Protein AF-A0A935FLC5-F1 (afdb_monomer_lite)

Radius of gyration: 26.61 Å; chains: 1; bounding box: 90×60×92 Å

pLDDT: mean 71.78, std 13.8, range [31.0, 89.62]

Secondary structure (DSSP, 8-state):
-HHHHHHHHHHHHHHHHHHHHHHTT--S-HHHHHHHHHHHHHHHHHHHHHHT-HHHHHHHHHHHHHHHHHT--SS--HHHHHHHHHHHHHHHHHHHHHHT-HHHHHHHHHHHHHHHHHHIIIIITT-TTSHHHHHHHHHHHHHHHHHHHHHHHHH---TTPPPPPTHHHHHHHHHHHHHHHHHHHHHTSHHHHTTHHHHHHHHHHHHHHHHHHHHHH--THHHHHHHHHHHHHHHHHHHHS--GGGHHHHHHHHHHHHHHHHHHHHHHHHTT----HHHHHHHHHHHHHHT-HHHHHTS-------S---------------

Foldseek 3Di:
DVVVVVVLVVLVVQLVVLLCCCQVPVVDDLVRSLVSLLVSLVVLLVVCLVVVDPSSLVSSLCSQLVSCVSSPPVDPPPCVVLVSLQVSLLSQLLSCLSSLPLVSNLSSLVSVLVVLVVCCVPPCLPDVVCVLVSLVSLLSNLVSLLVSVLCSVVPRDDPPDDDRDCSSVVSSLVSLCSVLVVLLVLLLPQSSLVVVVSSLVSLLVSLVSLLVSCLRSPDLVSNLSSLVSVLSSVVSNCVHHDDPVCVVVVVVSLVVVLVCLVCSQVVSVVVVHHRDPVSSVVSNVSSCVSPPVVVVVPPPPPDPDDDDDDDDDDDDDDDDDD

Structure (mmCIF, N/CA/C/O backbone):
data_AF-A0A935FLC5-F1
#
_entry.id   AF-A0A935FLC5-F1
#
loop_
_atom_site.group_PDB
_atom_site.id
_atom_site.type_symbol
_atom_site.label_atom_id
_atom_site.label_alt_id
_atom_site.label_comp_id
_atom_site.label_asym_id
_atom_site.label_entity_id
_atom_site.label_seq_id
_atom_site.pdbx_PDB_ins_code
_atom_site.Cartn_x
_atom_site.Cartn_y
_atom_site.Cartn_z
_atom_site.occupancy
_atom_site.B_iso_or_equiv
_atom_site.auth_seq_id
_atom_site.auth_comp_id
_atom_site.auth_asym_id
_atom_site.auth_atom_id
_atom_site.pdbx_PDB_model_num
ATOM 1 N N . MET A 1 1 ? -12.496 -4.234 34.730 1.00 52.88 1 MET A N 1
ATOM 2 C CA . MET A 1 1 ? -11.110 -4.474 34.259 1.00 52.88 1 MET A CA 1
ATOM 3 C C . MET A 1 1 ? -10.738 -5.957 34.225 1.00 52.88 1 MET A C 1
ATOM 5 O O . MET A 1 1 ? -10.050 -6.352 33.297 1.00 52.88 1 MET A O 1
ATOM 9 N N . THR A 1 2 ? -11.213 -6.789 35.157 1.00 68.56 2 THR A N 1
ATOM 10 C CA . THR A 1 2 ? -10.864 -8.223 35.248 1.00 68.56 2 THR A CA 1
ATOM 11 C C . THR A 1 2 ? -11.378 -9.091 34.090 1.00 68.56 2 THR A C 1
ATOM 13 O O . THR A 1 2 ? -10.636 -9.941 33.614 1.00 68.56 2 THR A O 1
ATOM 16 N N . ALA A 1 3 ? -12.588 -8.842 33.570 1.00 67.12 3 ALA A N 1
ATOM 17 C CA . ALA A 1 3 ? -13.144 -9.603 32.438 1.00 67.12 3 ALA A CA 1
ATOM 18 C C . ALA A 1 3 ? -12.284 -9.496 31.160 1.00 67.12 3 ALA A C 1
ATOM 20 O O . ALA A 1 3 ? -11.925 -10.504 30.564 1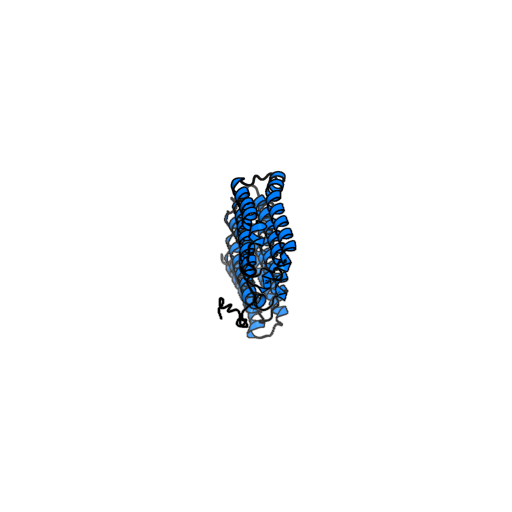.00 67.12 3 ALA A O 1
ATOM 21 N N . ASN A 1 4 ? -11.846 -8.282 30.811 1.00 68.25 4 ASN A N 1
ATOM 22 C CA . ASN A 1 4 ? -11.026 -8.047 29.616 1.00 68.25 4 ASN A CA 1
ATOM 23 C C . ASN A 1 4 ? -9.638 -8.711 29.701 1.00 68.25 4 ASN A C 1
ATOM 25 O O . ASN A 1 4 ? -9.047 -9.021 28.669 1.00 68.25 4 ASN A O 1
ATOM 29 N N . ALA A 1 5 ? -9.104 -8.902 30.913 1.00 73.25 5 ALA A N 1
ATOM 30 C CA . ALA A 1 5 ? -7.833 -9.591 31.127 1.00 73.25 5 ALA A CA 1
ATOM 31 C C . ALA A 1 5 ? -7.976 -11.112 30.952 1.00 73.25 5 ALA A C 1
ATOM 33 O O . ALA A 1 5 ? -7.103 -11.741 30.362 1.00 73.25 5 ALA A O 1
ATOM 34 N N . LEU A 1 6 ? -9.095 -11.682 31.409 1.00 78.44 6 LEU A N 1
ATOM 35 C CA . LEU A 1 6 ? -9.435 -13.096 31.228 1.00 78.44 6 LEU A CA 1
ATOM 36 C C . LEU A 1 6 ? -9.652 -13.445 29.750 1.00 78.44 6 LEU A C 1
ATOM 38 O O . LEU A 1 6 ? -9.099 -14.434 29.275 1.00 78.44 6 LEU A O 1
ATOM 42 N N . ASP A 1 7 ? -10.359 -12.591 29.006 1.00 73.44 7 ASP A N 1
ATOM 43 C CA . ASP A 1 7 ? -10.557 -12.771 27.563 1.00 73.44 7 ASP A CA 1
ATOM 44 C C . ASP A 1 7 ? -9.229 -12.699 26.794 1.00 73.44 7 ASP A C 1
ATOM 46 O O . ASP A 1 7 ? -8.941 -13.544 25.943 1.00 73.44 7 ASP A O 1
ATOM 50 N N . ALA A 1 8 ? -8.380 -11.720 27.127 1.00 69.31 8 ALA A N 1
ATOM 51 C CA . ALA A 1 8 ? -7.054 -11.581 26.531 1.00 69.31 8 ALA A CA 1
ATOM 52 C C . ALA A 1 8 ? -6.156 -12.794 26.833 1.00 69.31 8 ALA A C 1
ATOM 54 O O . ALA A 1 8 ? -5.473 -13.288 25.935 1.00 69.31 8 ALA A O 1
ATOM 55 N N . ALA A 1 9 ? -6.183 -13.297 28.071 1.00 76.50 9 ALA A N 1
ATOM 56 C CA . ALA A 1 9 ? -5.442 -14.489 28.470 1.00 76.50 9 ALA A CA 1
ATOM 57 C C . ALA A 1 9 ? -5.945 -15.743 27.739 1.00 76.50 9 ALA A C 1
ATOM 59 O O . ALA A 1 9 ? -5.132 -16.521 27.247 1.00 76.50 9 ALA A O 1
ATOM 60 N N . GLY A 1 10 ? -7.263 -15.914 27.591 1.00 79.19 10 GLY A N 1
ATOM 61 C CA . GLY A 1 10 ? -7.849 -17.028 26.841 1.00 79.19 10 GLY A CA 1
ATOM 62 C C . GLY A 1 10 ? -7.425 -17.035 25.370 1.00 79.19 10 GLY A C 1
ATOM 63 O O . GLY A 1 10 ? -7.022 -18.073 24.846 1.00 79.19 10 GLY A O 1
ATOM 64 N N . ILE A 1 11 ? -7.430 -15.866 24.721 1.00 78.19 11 ILE A N 1
ATOM 65 C CA . ILE A 1 11 ? -6.936 -15.707 23.345 1.00 78.19 11 ILE A CA 1
ATOM 66 C C . ILE A 1 11 ? -5.438 -16.027 23.261 1.00 78.19 11 ILE A C 1
ATOM 68 O O . ILE A 1 11 ? -5.019 -16.738 22.349 1.00 78.19 11 ILE A O 1
ATOM 72 N N . ALA A 1 12 ? -4.632 -15.533 24.206 1.00 73.75 12 ALA A N 1
ATOM 73 C CA . ALA A 1 12 ? -3.194 -15.792 24.235 1.00 73.75 12 ALA A CA 1
ATOM 74 C C . ALA A 1 12 ? -2.882 -17.287 24.412 1.00 73.75 12 ALA A C 1
ATOM 76 O O . ALA A 1 12 ? -2.008 -17.812 23.723 1.00 73.75 12 ALA A O 1
ATOM 77 N N . ILE A 1 13 ? -3.629 -17.983 25.276 1.00 82.94 13 ILE A N 1
ATOM 78 C CA . ILE A 1 13 ? -3.500 -19.431 25.474 1.00 82.94 13 ILE A CA 1
ATOM 79 C C . ILE A 1 13 ? -3.896 -20.174 24.195 1.00 82.94 13 ILE A C 1
ATOM 81 O O . ILE A 1 13 ? -3.111 -20.987 23.722 1.00 82.94 13 ILE A O 1
ATOM 85 N N . LEU A 1 14 ? -5.043 -19.858 23.580 1.00 79.75 14 LEU A N 1
ATOM 86 C CA . LEU A 1 14 ? -5.468 -20.468 22.310 1.00 79.75 14 LEU A CA 1
ATOM 87 C C . LEU A 1 14 ? -4.419 -20.298 21.207 1.00 79.75 14 LEU A C 1
ATOM 89 O O . LEU A 1 14 ? -4.113 -21.252 20.488 1.00 79.75 14 LEU A O 1
ATOM 93 N N . PHE A 1 15 ? -3.846 -19.097 21.097 1.00 77.56 15 PHE A N 1
ATOM 94 C CA . PHE A 1 15 ? -2.780 -18.803 20.147 1.00 77.56 15 PHE A CA 1
ATOM 95 C C . PHE A 1 15 ? -1.532 -19.646 20.436 1.00 77.56 15 PHE A C 1
ATOM 97 O O . PHE A 1 15 ? -1.019 -20.311 19.536 1.00 77.56 15 PHE A O 1
ATOM 104 N N . ALA A 1 16 ? -1.078 -19.676 21.694 1.00 76.69 16 ALA A N 1
ATOM 105 C CA . ALA A 1 16 ? 0.083 -20.451 22.120 1.00 76.69 16 ALA A CA 1
ATOM 106 C C . ALA A 1 16 ? -0.113 -21.960 21.906 1.00 76.69 16 ALA A C 1
ATOM 108 O O . ALA A 1 16 ? 0.806 -22.629 21.441 1.00 76.69 16 ALA A O 1
ATOM 109 N N . THR A 1 17 ? -1.305 -22.496 22.178 1.00 83.81 17 THR A N 1
ATOM 110 C CA . THR A 1 17 ? -1.629 -23.914 21.975 1.00 83.81 17 THR A CA 1
ATOM 111 C C . THR A 1 17 ? -1.628 -24.285 20.494 1.00 83.81 17 THR A C 1
ATOM 113 O O . THR A 1 17 ? -0.991 -25.269 20.121 1.00 83.81 17 THR A O 1
ATOM 116 N N . CYS A 1 18 ? -2.284 -23.496 19.633 1.00 77.81 18 CYS A N 1
ATOM 117 C CA . CYS A 1 18 ? -2.288 -23.749 18.186 1.00 77.81 18 CYS A CA 1
ATOM 118 C C . CYS A 1 18 ? -0.874 -23.654 17.601 1.00 77.81 18 CYS A C 1
ATOM 120 O O . CYS A 1 18 ? -0.472 -24.493 16.794 1.00 77.81 18 CYS A O 1
ATOM 122 N N . PHE A 1 19 ? -0.104 -22.658 18.046 1.00 73.81 19 PHE A N 1
ATOM 123 C CA . PHE A 1 19 ? 1.284 -22.483 17.642 1.00 73.81 19 PHE A CA 1
ATOM 124 C C . PHE A 1 19 ? 2.162 -23.659 18.088 1.00 73.81 19 PHE A C 1
ATOM 126 O O . PHE A 1 19 ? 2.841 -24.254 17.254 1.00 73.81 19 PHE A O 1
ATOM 133 N N . ALA A 1 20 ? 2.115 -24.046 19.365 1.00 75.25 20 ALA A N 1
ATOM 134 C CA . ALA A 1 20 ? 2.897 -25.162 19.891 1.00 75.25 20 ALA A CA 1
ATOM 135 C C . ALA A 1 20 ? 2.544 -26.486 19.196 1.00 75.25 20 ALA A C 1
ATOM 137 O O . ALA A 1 20 ? 3.443 -27.249 18.841 1.00 75.25 20 ALA A O 1
ATOM 138 N N . GLY A 1 21 ? 1.255 -26.736 18.940 1.00 75.75 21 GLY A N 1
ATOM 139 C CA . GLY A 1 21 ? 0.787 -27.939 18.248 1.00 75.75 21 GLY A CA 1
ATOM 140 C C . GLY A 1 21 ? 1.365 -28.104 16.839 1.00 75.75 21 GLY A C 1
ATOM 141 O O . GLY A 1 21 ? 1.596 -29.229 16.406 1.00 75.75 21 GLY A O 1
ATOM 142 N N . ASN A 1 22 ? 1.653 -27.002 16.143 1.00 75.62 22 ASN A N 1
ATOM 143 C CA . ASN A 1 22 ? 2.287 -27.036 14.826 1.00 75.62 22 ASN A CA 1
ATOM 144 C C . ASN A 1 22 ? 3.818 -26.964 14.886 1.00 75.62 22 ASN A C 1
ATOM 146 O O . ASN A 1 22 ? 4.491 -27.764 14.247 1.00 75.62 22 ASN A O 1
ATOM 150 N N . ALA A 1 23 ? 4.365 -25.986 15.613 1.00 70.00 23 ALA A N 1
ATOM 151 C CA . ALA A 1 23 ? 5.781 -25.629 15.547 1.00 70.00 23 ALA A CA 1
ATOM 152 C C . ALA A 1 23 ? 6.680 -26.476 16.454 1.00 70.00 23 ALA A C 1
ATOM 154 O O . ALA A 1 23 ? 7.829 -26.710 16.101 1.00 70.00 23 ALA A O 1
ATOM 155 N N . LEU A 1 24 ? 6.185 -26.909 17.619 1.00 74.06 24 LEU A N 1
ATOM 156 C CA . LEU A 1 24 ? 6.980 -27.705 18.561 1.00 74.06 24 LEU A CA 1
ATOM 157 C C . LEU A 1 24 ? 6.740 -29.199 18.372 1.00 74.06 24 LEU A C 1
ATOM 159 O O . LEU A 1 24 ? 7.674 -29.988 18.478 1.00 74.06 24 LEU A O 1
ATOM 163 N N . TRP A 1 25 ? 5.489 -29.581 18.111 1.00 76.38 25 TRP A N 1
ATOM 164 C CA . TRP A 1 25 ? 5.095 -30.986 18.144 1.00 76.38 25 TRP A CA 1
ATOM 165 C C . TRP A 1 25 ? 4.718 -31.574 16.782 1.00 76.38 25 TRP A C 1
ATOM 167 O O . TRP A 1 25 ? 4.547 -32.784 16.689 1.00 76.38 25 TRP A O 1
ATOM 177 N N . HIS A 1 26 ? 4.581 -30.755 15.732 1.00 73.81 26 HIS A N 1
ATOM 178 C CA . HIS A 1 26 ? 4.154 -31.191 14.392 1.00 73.81 26 HIS A CA 1
ATOM 179 C C . HIS A 1 26 ? 2.855 -32.034 14.373 1.00 73.81 26 HIS A C 1
ATOM 181 O O . HIS A 1 26 ? 2.612 -32.779 13.426 1.00 73.81 26 HIS A O 1
ATOM 187 N N . LEU A 1 27 ? 1.996 -31.910 15.397 1.00 76.50 27 LEU A N 1
ATOM 188 C CA . LEU A 1 27 ? 0.719 -32.632 15.488 1.00 76.50 27 LEU A CA 1
ATOM 189 C C . LEU A 1 27 ? -0.297 -32.122 14.463 1.00 76.50 27 LEU A C 1
ATOM 191 O O . LEU A 1 27 ? -1.163 -32.871 14.014 1.00 76.50 27 LEU A O 1
ATOM 195 N N . LEU A 1 28 ? -0.228 -30.831 14.135 1.00 75.25 28 LEU A N 1
ATOM 196 C CA . LEU A 1 28 ? -1.136 -30.193 13.194 1.00 75.25 28 LEU A CA 1
ATOM 197 C C . LEU A 1 28 ? -0.454 -30.025 11.834 1.00 75.25 28 LEU A C 1
ATOM 199 O O . LEU A 1 28 ? 0.652 -29.485 11.778 1.00 75.25 28 LEU A O 1
ATOM 203 N N . PRO A 1 29 ? -1.119 -30.402 10.725 1.00 77.44 29 PRO A N 1
ATOM 204 C CA . PRO A 1 29 ? -0.679 -30.000 9.401 1.00 77.44 29 PRO A CA 1
ATOM 205 C C . PRO A 1 29 ? -0.644 -28.474 9.321 1.00 77.44 29 PRO A C 1
ATOM 207 O O . PRO A 1 29 ? -1.572 -27.799 9.777 1.00 77.44 29 PRO A O 1
ATOM 210 N N . GLN A 1 30 ? 0.377 -27.928 8.667 1.00 69.25 30 GLN A N 1
ATOM 211 C CA . GLN A 1 30 ? 0.602 -26.484 8.586 1.00 69.25 30 GLN A CA 1
ATOM 212 C C . GLN A 1 30 ? -0.620 -25.690 8.103 1.00 69.25 30 GLN A C 1
ATOM 214 O O . GLN A 1 30 ? -0.889 -24.597 8.598 1.00 69.25 30 GLN A O 1
ATOM 219 N N . LEU A 1 31 ? -1.394 -26.246 7.167 1.00 74.62 31 LEU A N 1
ATOM 220 C CA . LEU A 1 31 ? -2.599 -25.598 6.649 1.00 74.62 31 LEU A CA 1
ATOM 221 C C . LEU A 1 31 ? -3.708 -25.488 7.713 1.00 74.62 31 LEU A C 1
ATOM 223 O O . LEU A 1 31 ? -4.399 -24.474 7.789 1.00 74.62 31 LEU A O 1
ATOM 227 N N . VAL A 1 32 ? -3.843 -26.509 8.564 1.00 77.50 32 VAL A N 1
ATOM 228 C CA . VAL A 1 32 ? -4.819 -26.544 9.664 1.00 77.50 32 VAL A CA 1
ATOM 229 C C . VAL A 1 32 ? -4.401 -25.575 10.767 1.00 77.50 32 VAL A C 1
ATOM 231 O O . VAL A 1 32 ? -5.226 -24.805 11.253 1.00 77.50 32 VAL A O 1
ATOM 234 N N . ALA A 1 33 ? -3.112 -25.551 11.112 1.00 74.25 33 ALA A N 1
ATOM 235 C CA . ALA A 1 33 ? -2.559 -24.608 12.080 1.00 74.25 33 ALA A CA 1
ATOM 236 C C . ALA A 1 33 ? -2.734 -23.150 11.634 1.00 74.25 33 ALA A C 1
ATOM 238 O O . ALA A 1 33 ? -3.132 -22.298 12.428 1.00 74.25 33 ALA A O 1
ATOM 239 N N . PHE A 1 34 ? -2.502 -22.876 10.349 1.00 74.56 34 PHE A N 1
ATOM 240 C CA . PHE A 1 34 ? -2.745 -21.567 9.755 1.00 74.56 34 PHE A CA 1
ATOM 241 C C . PHE A 1 34 ? -4.221 -21.165 9.863 1.00 74.56 34 PHE A C 1
ATOM 243 O O . PHE A 1 34 ? -4.523 -20.084 10.364 1.00 74.56 34 PHE A O 1
ATOM 250 N N . GLY A 1 35 ? -5.147 -22.046 9.469 1.00 77.25 35 GLY A N 1
ATOM 251 C CA . GLY A 1 35 ? -6.586 -21.788 9.580 1.00 77.25 35 GLY A CA 1
ATOM 252 C C . GLY A 1 35 ? -7.045 -21.528 11.021 1.00 77.25 35 GLY A C 1
ATOM 253 O O . GLY A 1 35 ? -7.818 -20.602 11.265 1.00 77.25 35 GLY A O 1
ATOM 254 N N . LEU A 1 36 ? -6.519 -22.288 11.986 1.00 77.56 36 LEU A N 1
ATOM 255 C CA . LEU A 1 36 ? -6.786 -22.095 13.414 1.00 77.56 36 LEU A CA 1
ATOM 256 C C . LEU A 1 36 ? -6.276 -20.741 13.920 1.00 77.56 36 LEU A C 1
ATOM 258 O O . LEU A 1 36 ? -7.020 -20.025 14.584 1.00 77.56 36 LEU A O 1
ATOM 262 N N . LEU A 1 37 ? -5.046 -20.350 13.580 1.00 75.44 37 LEU A N 1
ATOM 263 C CA . LEU A 1 37 ? -4.483 -19.059 13.996 1.00 75.44 37 LEU A CA 1
ATOM 264 C C . LEU A 1 37 ? -5.220 -17.874 13.353 1.00 75.44 37 LEU A C 1
ATOM 266 O O . LEU A 1 37 ? -5.443 -16.857 14.015 1.00 75.44 37 LEU A O 1
ATOM 270 N N . VAL A 1 38 ? -5.681 -18.018 12.106 1.00 74.69 38 VAL A N 1
ATOM 271 C CA . VAL A 1 38 ? -6.564 -17.042 11.445 1.00 74.69 38 VAL A CA 1
ATOM 272 C C . VAL A 1 38 ? -7.877 -16.909 12.216 1.00 74.69 38 VAL A C 1
ATOM 274 O O . VAL A 1 38 ? -8.301 -15.792 12.515 1.00 74.69 38 VAL A O 1
ATOM 277 N N . LEU A 1 39 ? -8.504 -18.032 12.579 1.00 77.94 39 LEU A N 1
ATOM 278 C CA . LEU A 1 39 ? -9.758 -18.047 13.331 1.00 77.94 39 LEU A CA 1
ATOM 279 C C . LEU A 1 39 ? -9.591 -17.398 14.711 1.00 77.94 39 LEU A C 1
ATOM 281 O O . LEU A 1 39 ? -10.391 -16.542 15.082 1.00 77.94 39 LEU A O 1
ATOM 285 N N . VAL A 1 40 ? -8.528 -17.742 15.443 1.00 78.06 40 VAL A N 1
ATOM 286 C CA . VAL A 1 40 ? -8.201 -17.134 16.743 1.00 78.06 40 VAL A CA 1
ATOM 287 C C . VAL A 1 40 ? -7.993 -15.627 16.597 1.00 78.06 40 VAL A C 1
ATOM 289 O O . VAL A 1 40 ? -8.525 -14.859 17.396 1.00 78.06 40 VAL A O 1
ATOM 292 N N . THR A 1 41 ? -7.293 -15.179 15.553 1.00 75.69 41 THR A N 1
ATOM 293 C CA . THR A 1 41 ? -7.092 -13.747 15.282 1.00 75.69 41 THR A CA 1
ATOM 294 C C . THR A 1 41 ? -8.417 -13.041 14.981 1.00 75.69 41 THR A C 1
ATOM 296 O O . THR A 1 41 ? -8.681 -11.967 15.521 1.00 75.69 41 THR A O 1
ATOM 299 N N . ALA A 1 42 ? -9.294 -13.648 14.177 1.00 73.12 42 ALA A N 1
ATOM 300 C CA . ALA A 1 42 ? -10.619 -13.105 13.881 1.00 73.12 42 ALA A CA 1
ATOM 301 C C . ALA A 1 42 ? -11.490 -12.995 15.144 1.00 73.12 42 ALA A C 1
ATOM 303 O O . ALA A 1 42 ? -12.122 -11.962 15.373 1.00 73.12 42 ALA A O 1
ATOM 304 N N . VAL A 1 43 ? -11.475 -14.023 15.997 1.00 75.75 43 VAL A N 1
ATOM 305 C CA . VAL A 1 43 ? -12.165 -14.030 17.294 1.00 75.75 43 VAL A CA 1
ATOM 306 C C . VAL A 1 43 ? -11.595 -12.949 18.213 1.00 75.75 43 VAL A C 1
ATOM 308 O O . VAL A 1 43 ? -12.365 -12.191 18.799 1.00 75.75 43 VAL A O 1
ATOM 311 N N . ALA A 1 44 ? -10.271 -12.797 18.279 1.00 70.88 44 ALA A N 1
ATOM 312 C CA . ALA A 1 44 ? -9.619 -11.753 19.065 1.00 70.88 44 ALA A CA 1
ATOM 313 C C . ALA A 1 44 ? -10.036 -10.347 18.620 1.00 70.88 44 ALA A C 1
ATOM 315 O O . ALA A 1 44 ? -10.378 -9.503 19.447 1.00 70.88 44 ALA A O 1
ATOM 316 N N . VAL A 1 45 ? -10.075 -10.107 17.307 1.00 67.81 45 VAL A N 1
ATOM 317 C CA . VAL A 1 45 ? -10.539 -8.841 16.729 1.00 67.81 45 VAL A CA 1
ATOM 318 C C . VAL A 1 45 ? -12.017 -8.601 17.052 1.00 67.81 45 VAL A C 1
ATOM 320 O O . VAL A 1 45 ? -12.390 -7.490 17.435 1.00 67.81 45 VAL A O 1
ATOM 323 N N . LEU A 1 46 ? -12.864 -9.629 16.965 1.00 71.88 46 LEU A N 1
ATOM 324 C CA . LEU A 1 46 ? -14.289 -9.521 17.276 1.00 71.88 46 LEU A CA 1
ATOM 325 C C . LEU A 1 46 ? -14.530 -9.222 18.766 1.00 71.88 46 LEU A C 1
ATOM 327 O O . LEU A 1 46 ? -15.337 -8.349 19.100 1.00 71.88 46 LEU A O 1
ATOM 331 N N . LEU A 1 47 ? -13.787 -9.880 19.663 1.00 68.62 47 LEU A N 1
ATOM 332 C CA . LEU A 1 47 ? -13.805 -9.578 21.095 1.00 68.62 47 LEU A CA 1
ATOM 333 C C . LEU A 1 47 ? -13.279 -8.171 21.387 1.00 68.62 47 LEU A C 1
ATOM 335 O O . LEU A 1 47 ? -13.878 -7.469 22.200 1.00 68.62 47 LEU A O 1
ATOM 339 N N . ALA A 1 48 ? -12.228 -7.712 20.700 1.00 67.00 48 ALA A N 1
ATOM 340 C CA . ALA A 1 48 ? -11.711 -6.352 20.861 1.00 67.00 48 ALA A CA 1
ATOM 341 C C . ALA A 1 48 ? -12.782 -5.297 20.540 1.00 67.00 48 ALA A C 1
ATOM 343 O O . ALA A 1 48 ? -12.924 -4.310 21.266 1.00 67.00 48 ALA A O 1
ATOM 344 N N . ILE A 1 49 ? -13.587 -5.524 19.494 1.00 65.00 49 ILE A N 1
ATOM 345 C CA . ILE A 1 49 ? -14.711 -4.643 19.143 1.00 65.00 49 ILE A CA 1
ATOM 346 C C . ILE A 1 49 ? -15.756 -4.625 20.267 1.00 65.00 49 ILE A C 1
ATOM 348 O O . ILE A 1 49 ? -16.253 -3.548 20.616 1.00 65.00 49 ILE A O 1
ATOM 352 N N . ARG A 1 50 ? -16.079 -5.794 20.834 1.00 69.69 50 ARG A N 1
ATOM 353 C CA . ARG A 1 50 ? -17.108 -5.942 21.873 1.00 69.69 50 ARG A CA 1
ATOM 354 C C . ARG A 1 50 ? -16.681 -5.365 23.229 1.00 69.69 50 ARG A C 1
ATOM 356 O O . ARG A 1 50 ? -17.513 -4.761 23.895 1.00 69.69 50 ARG A O 1
ATOM 363 N N . HIS A 1 51 ? -15.412 -5.514 23.613 1.00 65.81 51 HIS A N 1
ATOM 364 C CA . HIS A 1 51 ? -14.906 -5.163 24.950 1.00 65.81 51 HIS A CA 1
ATOM 365 C C . HIS A 1 51 ? -14.181 -3.812 25.044 1.00 65.81 51 HIS A C 1
ATOM 367 O O . HIS A 1 51 ? -13.785 -3.415 26.140 1.00 65.81 51 HIS A O 1
ATOM 373 N N . ASP A 1 52 ? -13.990 -3.112 23.920 1.00 65.44 52 ASP A N 1
ATOM 374 C CA . ASP A 1 52 ? -13.320 -1.799 23.848 1.00 65.44 52 ASP A CA 1
ATOM 375 C C . ASP A 1 52 ? -11.925 -1.763 24.508 1.00 65.44 52 ASP A C 1
ATOM 377 O O . ASP A 1 52 ? -11.491 -0.764 25.079 1.00 65.44 52 ASP A O 1
ATOM 381 N N . SER A 1 53 ? -11.212 -2.891 24.466 1.00 68.31 53 SER A N 1
ATOM 382 C CA . SER A 1 53 ? -9.940 -3.065 25.167 1.00 68.31 53 SER A CA 1
ATOM 383 C C . SER A 1 53 ? -8.755 -2.937 24.213 1.00 68.31 53 SER A C 1
ATOM 385 O O . SER A 1 53 ? -8.571 -3.772 23.324 1.00 68.31 53 SER A O 1
ATOM 387 N N . LEU A 1 54 ? -7.908 -1.926 24.439 1.00 70.00 54 LEU A N 1
ATOM 388 C CA . LEU A 1 54 ? -6.659 -1.718 23.692 1.00 70.00 54 LEU A CA 1
ATOM 389 C C . LEU A 1 54 ? -5.735 -2.945 23.749 1.00 70.00 54 LEU A C 1
ATOM 391 O O . LEU A 1 54 ? -5.116 -3.288 22.745 1.00 70.00 54 LEU A O 1
ATOM 395 N N . PHE A 1 55 ? -5.684 -3.641 24.889 1.00 70.56 55 PHE A N 1
ATOM 396 C CA . PHE A 1 55 ? -4.840 -4.827 25.074 1.00 70.56 55 PHE A CA 1
ATOM 397 C C . PHE A 1 55 ? -5.191 -5.958 24.103 1.00 70.56 55 PHE A C 1
ATOM 399 O O . PHE A 1 55 ? -4.300 -6.570 23.519 1.00 70.56 55 PHE A O 1
ATOM 406 N N . VAL A 1 56 ? -6.486 -6.203 23.887 1.00 70.00 56 VAL A N 1
ATOM 407 C CA . VAL A 1 56 ? -6.955 -7.271 22.990 1.00 70.00 56 VAL A CA 1
ATOM 408 C C . VAL A 1 56 ? -6.628 -6.927 21.534 1.00 70.00 56 VAL A C 1
ATOM 410 O O . VAL A 1 56 ? -6.220 -7.798 20.771 1.00 70.00 56 VAL A O 1
ATOM 413 N N . ALA A 1 57 ? -6.727 -5.650 21.150 1.00 71.50 57 ALA A N 1
ATOM 414 C CA . ALA A 1 57 ? -6.352 -5.209 19.808 1.00 71.50 57 ALA A CA 1
ATOM 415 C C . ALA A 1 57 ? -4.842 -5.293 19.546 1.00 71.50 57 ALA A C 1
ATOM 417 O O . ALA A 1 57 ? -4.446 -5.685 18.450 1.00 71.50 57 ALA A O 1
ATOM 418 N N . VAL A 1 58 ? -3.999 -4.980 20.539 1.00 76.06 58 VAL A N 1
ATOM 419 C CA . VAL A 1 58 ? -2.543 -5.186 20.437 1.00 76.06 58 VAL A CA 1
ATOM 420 C C . VAL A 1 58 ? -2.227 -6.673 20.281 1.00 76.06 58 VAL A C 1
ATOM 422 O O . VAL A 1 58 ? -1.459 -7.033 19.396 1.00 76.06 58 VAL A O 1
ATOM 425 N N . LEU A 1 59 ? -2.850 -7.544 21.078 1.00 74.50 59 LEU A N 1
ATOM 426 C CA . LEU A 1 59 ? -2.688 -8.997 20.964 1.00 74.50 59 LEU A CA 1
ATOM 427 C C . LEU A 1 59 ? -3.111 -9.522 19.587 1.00 74.50 59 LEU A C 1
ATOM 429 O O . LEU A 1 59 ? -2.382 -10.309 18.992 1.00 74.50 59 LEU A O 1
ATOM 433 N N . GLY A 1 60 ? -4.239 -9.050 19.050 1.00 75.50 60 GLY A N 1
ATOM 434 C CA . GLY A 1 60 ? -4.694 -9.402 17.702 1.00 75.50 60 GLY A CA 1
ATOM 435 C C . GLY A 1 60 ? -3.760 -8.897 16.597 1.00 75.50 60 GLY A C 1
ATOM 436 O O . GLY A 1 60 ? -3.481 -9.633 15.655 1.00 75.50 60 GLY A O 1
ATOM 437 N N . LEU A 1 61 ? -3.226 -7.676 16.723 1.00 82.19 61 LEU A N 1
ATOM 438 C CA . LEU A 1 61 ? -2.221 -7.127 15.805 1.00 82.19 61 LEU A CA 1
ATOM 439 C C . LEU A 1 61 ? -0.938 -7.971 15.841 1.00 82.19 61 LEU A C 1
ATOM 441 O O . LEU A 1 61 ? -0.465 -8.419 14.800 1.00 82.19 61 LEU A O 1
ATOM 445 N N . VAL A 1 62 ? -0.389 -8.205 17.034 1.00 82.50 62 VAL A N 1
ATOM 446 C CA . VAL A 1 62 ? 0.858 -8.957 17.213 1.00 82.50 62 VAL A CA 1
ATOM 447 C C . VAL A 1 62 ? 0.682 -10.399 16.748 1.00 82.50 62 VAL A C 1
ATOM 449 O O . VAL A 1 62 ? 1.466 -10.859 15.927 1.00 82.50 62 VAL A O 1
ATOM 452 N N . GLY A 1 63 ? -0.366 -11.097 17.194 1.00 75.19 63 GLY A N 1
ATOM 453 C CA . GLY A 1 63 ? -0.652 -12.470 16.772 1.00 75.19 63 GLY A CA 1
ATOM 454 C C . GLY A 1 63 ? -0.912 -12.572 15.268 1.00 75.19 63 GLY A C 1
ATOM 455 O O . GLY A 1 63 ? -0.350 -13.439 14.593 1.00 75.19 63 GLY A O 1
ATOM 456 N N . GLY A 1 64 ? -1.680 -11.630 14.716 1.00 81.38 64 GLY A N 1
ATOM 457 C CA . GLY A 1 64 ? -1.993 -11.575 13.294 1.00 81.38 64 GLY A CA 1
ATOM 458 C C . GLY A 1 64 ? -0.745 -11.427 12.422 1.00 81.38 64 GLY A C 1
ATOM 459 O O . GLY A 1 64 ? -0.556 -12.200 11.484 1.00 81.38 64 GLY A O 1
ATOM 460 N N . PHE A 1 65 ? 0.150 -10.494 12.751 1.00 84.88 65 PHE A N 1
ATOM 461 C CA . PHE A 1 65 ? 1.393 -10.302 11.998 1.00 84.88 65 PHE A CA 1
ATOM 462 C C . PHE A 1 65 ? 2.501 -11.305 12.352 1.00 84.88 65 PHE A C 1
ATOM 464 O O . PHE A 1 65 ? 3.396 -11.511 11.534 1.00 84.88 65 PHE A O 1
ATOM 471 N N . ALA A 1 66 ? 2.453 -11.953 13.519 1.00 81.94 66 ALA A N 1
ATOM 472 C CA . ALA A 1 66 ? 3.396 -13.009 13.889 1.00 81.94 66 ALA A CA 1
ATOM 473 C C . ALA A 1 66 ? 3.092 -14.335 13.176 1.00 81.94 66 ALA A C 1
ATOM 475 O O . ALA A 1 66 ? 4.018 -15.049 12.810 1.00 81.94 66 ALA A O 1
ATOM 476 N N . THR A 1 67 ? 1.817 -14.648 12.924 1.00 77.75 67 THR A N 1
ATOM 477 C CA . THR A 1 67 ? 1.371 -15.903 12.288 1.00 77.75 67 THR A CA 1
ATOM 478 C C . THR A 1 67 ? 2.146 -16.263 11.005 1.00 77.75 67 THR A C 1
ATOM 480 O O . THR A 1 67 ? 2.687 -17.368 10.943 1.00 77.75 67 THR A O 1
ATOM 483 N N . PRO A 1 68 ? 2.281 -15.376 9.996 1.00 74.31 68 PRO A N 1
ATOM 484 C CA . PRO A 1 68 ? 3.047 -15.695 8.790 1.00 74.31 68 PRO A CA 1
ATOM 485 C C . PRO A 1 68 ? 4.560 -15.784 9.033 1.00 74.31 68 PRO A C 1
ATOM 487 O O . PRO A 1 68 ? 5.217 -16.574 8.363 1.00 74.31 68 PRO A O 1
ATOM 490 N N . ALA A 1 69 ? 5.120 -15.037 9.994 1.00 73.44 69 ALA A N 1
ATOM 491 C CA . ALA A 1 69 ? 6.536 -15.162 10.361 1.00 73.44 69 ALA A CA 1
ATOM 492 C C . ALA A 1 69 ? 6.828 -16.541 10.969 1.00 73.44 69 ALA A C 1
ATOM 494 O O . ALA A 1 69 ? 7.817 -17.185 10.631 1.00 73.44 69 ALA A O 1
ATOM 495 N N . LEU A 1 70 ? 5.933 -16.984 11.854 1.00 67.31 70 LEU A N 1
ATOM 496 C CA . LEU A 1 70 ? 6.029 -18.218 12.628 1.00 67.31 70 LEU A CA 1
ATOM 497 C C . LEU A 1 70 ? 5.782 -19.473 11.783 1.00 67.31 70 LEU A C 1
ATOM 499 O O . LEU A 1 70 ? 6.343 -20.524 12.069 1.00 67.31 70 LEU A O 1
ATOM 503 N N . LEU A 1 71 ? 4.944 -19.365 10.750 1.00 64.50 71 LEU A N 1
ATOM 504 C CA . LEU A 1 71 ? 4.607 -20.457 9.831 1.00 64.50 71 LEU A CA 1
ATOM 505 C C . LEU A 1 71 ? 5.352 -20.373 8.494 1.00 64.50 71 LEU A C 1
ATOM 507 O O . LEU A 1 71 ? 4.996 -21.079 7.549 1.00 64.50 71 LEU A O 1
ATOM 511 N N . SER A 1 72 ? 6.352 -19.498 8.381 1.00 64.12 72 SER A N 1
ATOM 512 C CA . SER A 1 72 ? 7.114 -19.332 7.147 1.00 64.12 72 SER A CA 1
ATOM 513 C C . SER A 1 72 ? 7.892 -20.610 6.831 1.00 64.12 72 SER A C 1
ATOM 515 O O . SER A 1 72 ? 8.838 -20.962 7.529 1.00 64.12 72 SER A O 1
ATOM 517 N N . THR A 1 73 ? 7.520 -21.295 5.748 1.00 58.97 73 THR A N 1
ATOM 518 C CA . THR A 1 73 ? 8.230 -22.479 5.230 1.00 58.97 73 THR A CA 1
ATOM 519 C C . THR A 1 73 ? 9.524 -22.142 4.501 1.00 58.97 73 THR A C 1
ATOM 521 O O . THR A 1 73 ? 10.187 -23.033 3.986 1.00 58.97 73 THR A O 1
ATOM 524 N N . GLY A 1 74 ? 9.875 -20.858 4.384 1.00 61.38 74 GLY A N 1
ATOM 525 C CA . GLY A 1 74 ? 10.981 -20.409 3.539 1.00 61.38 74 GLY A CA 1
ATOM 526 C C . GLY A 1 74 ? 10.688 -20.471 2.033 1.00 61.38 74 GLY A C 1
ATOM 527 O O . GLY A 1 74 ? 11.448 -19.890 1.260 1.00 61.38 74 GLY A O 1
ATOM 528 N N . GLU A 1 75 ? 9.580 -21.092 1.618 1.00 64.62 75 GLU A N 1
ATOM 529 C CA . GLU A 1 75 ? 9.113 -21.122 0.231 1.00 64.62 75 GLU A CA 1
ATOM 530 C C . GLU A 1 75 ? 8.490 -19.784 -0.196 1.00 64.62 75 GLU A C 1
ATOM 532 O O . GLU A 1 75 ? 7.779 -19.126 0.571 1.00 64.62 75 GLU A O 1
ATOM 537 N N . ASN A 1 76 ? 8.705 -19.397 -1.456 1.00 69.69 76 ASN A N 1
ATOM 538 C CA . ASN A 1 76 ? 8.095 -18.206 -2.042 1.00 69.69 76 ASN A CA 1
ATOM 539 C C . ASN A 1 76 ? 6.613 -18.46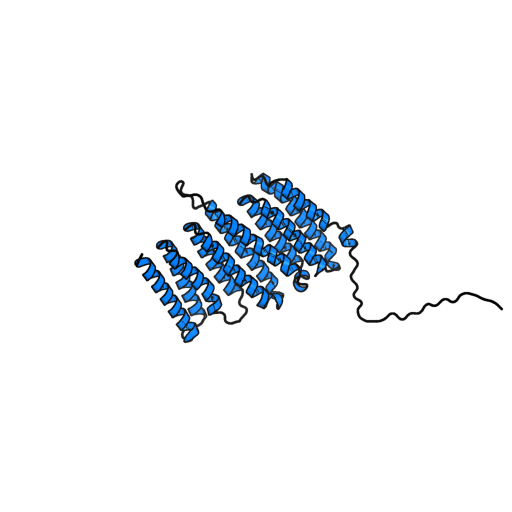8 -2.373 1.00 69.69 76 ASN A C 1
ATOM 541 O O . ASN A 1 76 ? 6.277 -18.914 -3.467 1.00 69.69 76 ASN A O 1
ATOM 545 N N . ARG A 1 77 ? 5.710 -18.203 -1.419 1.00 77.44 77 ARG A N 1
ATOM 546 C CA . ARG A 1 77 ? 4.245 -18.264 -1.615 1.00 77.44 77 ARG A CA 1
ATOM 547 C C . ARG A 1 77 ? 3.596 -16.883 -1.426 1.00 77.44 77 ARG A C 1
ATOM 549 O O . ARG A 1 77 ? 2.866 -16.673 -0.451 1.00 77.44 77 ARG A O 1
ATOM 556 N N . PRO A 1 78 ? 3.836 -15.928 -2.343 1.00 76.94 78 PRO A N 1
ATOM 557 C CA . PRO A 1 78 ? 3.442 -14.531 -2.162 1.00 76.94 78 PRO A CA 1
ATOM 558 C C . PRO A 1 78 ? 1.920 -14.346 -2.114 1.00 76.94 78 PRO A C 1
ATOM 560 O O . PRO A 1 78 ? 1.418 -13.583 -1.292 1.00 76.94 78 PRO A O 1
ATOM 563 N N . ILE A 1 79 ? 1.167 -15.097 -2.924 1.00 80.12 79 ILE A N 1
ATOM 564 C CA . ILE A 1 79 ? -0.300 -14.981 -3.006 1.00 80.12 79 ILE A CA 1
ATOM 565 C C . ILE A 1 79 ? -0.965 -15.292 -1.656 1.00 80.12 79 ILE A C 1
ATOM 567 O O . ILE A 1 79 ? -1.834 -14.546 -1.210 1.00 80.12 79 ILE A O 1
ATOM 571 N N . GLY A 1 80 ? -0.536 -16.361 -0.977 1.00 78.50 80 GLY A N 1
ATOM 572 C CA . GLY A 1 80 ? -1.093 -16.743 0.324 1.00 78.50 80 GLY A CA 1
ATOM 573 C C . GLY A 1 80 ? -0.753 -15.736 1.425 1.00 78.50 80 GLY A C 1
ATOM 574 O O . GLY A 1 80 ? -1.634 -15.315 2.175 1.00 78.50 80 GLY A O 1
ATOM 575 N N . LEU A 1 81 ? 0.510 -15.301 1.486 1.00 83.25 81 LEU A N 1
ATOM 576 C CA . LEU A 1 81 ? 0.986 -14.350 2.492 1.00 83.25 81 LEU A CA 1
ATOM 577 C C . LEU A 1 81 ? 0.307 -12.986 2.346 1.00 83.25 81 LEU A C 1
ATOM 579 O O . LEU A 1 81 ? -0.251 -12.465 3.312 1.00 83.25 81 LEU A O 1
ATOM 583 N N . PHE A 1 82 ? 0.314 -12.411 1.142 1.00 85.25 82 PHE A N 1
ATOM 584 C CA . PHE A 1 82 ? -0.277 -11.095 0.918 1.00 85.25 82 PHE A CA 1
ATOM 585 C C . PHE A 1 82 ? -1.803 -11.133 0.921 1.00 85.25 82 PHE A C 1
ATOM 587 O O . PHE A 1 82 ? -2.406 -10.175 1.394 1.00 85.25 82 PHE A O 1
ATOM 594 N N . GLY A 1 83 ? -2.438 -12.230 0.494 1.00 84.75 83 GLY A N 1
ATOM 595 C CA . GLY A 1 83 ? -3.886 -12.413 0.637 1.00 84.75 83 GLY A CA 1
ATOM 596 C C . GLY A 1 83 ? -4.327 -12.413 2.103 1.00 84.75 83 GLY A C 1
ATOM 597 O O . GLY A 1 83 ? -5.284 -11.730 2.470 1.00 84.75 83 GLY A O 1
ATOM 598 N N . TYR A 1 84 ? -3.578 -13.101 2.967 1.00 83.56 84 TYR A N 1
ATOM 599 C CA . TYR A 1 84 ? -3.804 -13.069 4.410 1.00 83.56 84 TYR A CA 1
ATOM 600 C C . TYR A 1 84 ? -3.586 -11.677 5.007 1.00 83.56 84 TYR A C 1
ATOM 602 O O . TYR A 1 84 ? -4.458 -11.164 5.710 1.00 83.56 84 TYR A O 1
ATOM 610 N N . LEU A 1 85 ? -2.451 -11.037 4.697 1.00 86.88 85 LEU A N 1
ATOM 611 C CA . LEU A 1 85 ? -2.164 -9.685 5.175 1.00 86.88 85 LEU A CA 1
ATOM 612 C C . LEU A 1 85 ? -3.226 -8.692 4.702 1.00 86.88 85 LEU A C 1
ATOM 614 O O . LEU A 1 85 ? -3.581 -7.789 5.454 1.00 86.88 85 LEU A O 1
ATOM 618 N N . LEU A 1 86 ? -3.757 -8.851 3.491 1.00 86.94 86 LEU A N 1
ATOM 619 C CA . LEU A 1 86 ? -4.815 -8.000 2.963 1.00 86.94 86 LEU A CA 1
ATOM 620 C C . LEU A 1 86 ? -6.088 -8.130 3.801 1.00 86.94 86 LEU A C 1
ATOM 622 O O . LEU A 1 86 ? -6.628 -7.121 4.251 1.00 86.94 86 LEU A O 1
ATOM 626 N N . LEU A 1 87 ? -6.527 -9.362 4.068 1.00 84.94 87 LEU A N 1
ATOM 627 C CA . LEU A 1 87 ? -7.701 -9.622 4.900 1.00 84.94 87 LEU A CA 1
ATOM 628 C C . LEU A 1 87 ? -7.512 -9.082 6.327 1.00 84.94 87 LEU A C 1
ATOM 630 O O . LEU A 1 87 ? -8.410 -8.436 6.872 1.00 84.94 87 LEU A O 1
ATOM 634 N N . LEU A 1 88 ? -6.322 -9.281 6.902 1.00 84.25 88 LEU A N 1
ATOM 635 C CA . LEU A 1 88 ? -5.951 -8.756 8.213 1.00 84.25 88 LEU A CA 1
ATOM 636 C C . LEU A 1 88 ? -5.997 -7.218 8.233 1.00 84.25 88 LEU A C 1
ATOM 638 O O . LEU A 1 88 ? -6.615 -6.639 9.124 1.00 84.25 88 LEU A O 1
ATOM 642 N N . ASN A 1 89 ? -5.416 -6.550 7.230 1.00 88.19 89 ASN A N 1
ATOM 643 C CA . ASN A 1 89 ? -5.431 -5.089 7.116 1.00 88.19 89 ASN A CA 1
ATOM 644 C C . ASN A 1 89 ? -6.849 -4.536 6.945 1.00 88.19 89 ASN A C 1
ATOM 646 O O . ASN A 1 89 ? -7.168 -3.523 7.562 1.00 88.19 89 ASN A O 1
ATOM 650 N N . VAL A 1 90 ? -7.714 -5.193 6.164 1.00 86.62 90 VAL A N 1
ATOM 651 C CA . VAL A 1 90 ? -9.131 -4.808 6.034 1.00 86.62 90 VAL A CA 1
ATOM 652 C C . VAL A 1 90 ? -9.829 -4.881 7.395 1.00 86.62 90 VAL A C 1
ATOM 654 O O . VAL A 1 90 ? -10.499 -3.927 7.797 1.00 86.62 90 VAL A O 1
ATOM 657 N N . GLY A 1 91 ? -9.632 -5.977 8.136 1.00 81.12 91 GLY A N 1
ATOM 658 C CA . GLY A 1 91 ? -10.187 -6.148 9.479 1.00 81.12 91 GLY A CA 1
ATOM 659 C C . GLY A 1 91 ? -9.688 -5.088 10.464 1.00 81.12 91 GLY A C 1
ATOM 660 O O . GLY A 1 91 ? -10.487 -4.461 11.164 1.00 81.12 91 GLY A O 1
ATOM 661 N N . LEU A 1 92 ? -8.380 -4.822 10.484 1.00 84.62 92 LEU A N 1
ATOM 662 C CA . LEU A 1 92 ? -7.788 -3.807 11.357 1.00 84.62 92 LEU A CA 1
ATOM 663 C C . LEU A 1 92 ? -8.205 -2.389 10.972 1.00 84.62 92 LEU A C 1
ATOM 665 O O . LEU A 1 92 ? -8.481 -1.590 11.863 1.00 84.62 92 LEU A O 1
ATOM 669 N N . ALA A 1 93 ? -8.302 -2.070 9.681 1.00 84.56 93 ALA A N 1
ATOM 670 C CA . ALA A 1 93 ? -8.776 -0.771 9.214 1.00 84.56 93 ALA A CA 1
ATOM 671 C C . ALA A 1 93 ? -10.239 -0.534 9.615 1.00 84.56 93 ALA A C 1
ATOM 673 O O . ALA A 1 93 ? -10.588 0.544 10.105 1.00 84.56 93 ALA A O 1
ATOM 674 N N . TRP A 1 94 ? -11.082 -1.564 9.499 1.00 83.00 94 TRP A N 1
ATOM 675 C CA . TRP A 1 94 ? -12.464 -1.525 9.971 1.00 83.00 94 TRP A CA 1
ATOM 676 C C . TRP A 1 94 ? -12.548 -1.232 11.474 1.00 83.00 94 TRP A C 1
ATOM 678 O O . TRP A 1 94 ? -13.276 -0.326 11.894 1.00 83.00 94 TRP A O 1
ATOM 688 N N . VAL A 1 95 ? -11.768 -1.948 12.291 1.00 79.50 95 VAL A N 1
ATOM 689 C CA . VAL A 1 95 ? -11.719 -1.743 13.749 1.00 79.50 95 VAL A CA 1
ATOM 690 C C . VAL A 1 95 ? -11.175 -0.359 14.091 1.00 79.50 95 VAL A C 1
ATOM 692 O O . VAL A 1 95 ? -11.779 0.355 14.894 1.00 79.50 95 VAL A O 1
ATOM 695 N N . ALA A 1 96 ? -10.083 0.055 13.446 1.00 82.94 96 ALA A N 1
ATOM 696 C CA . ALA A 1 96 ? -9.453 1.351 13.651 1.00 82.94 96 ALA A CA 1
ATOM 697 C C . ALA A 1 96 ? -10.439 2.497 13.395 1.00 82.94 96 ALA A C 1
ATOM 699 O O . ALA A 1 96 ? -10.463 3.458 14.161 1.00 82.94 96 ALA A O 1
ATOM 700 N N . HIS A 1 97 ? -11.301 2.396 12.380 1.00 78.56 97 HIS A N 1
ATOM 701 C CA . HIS A 1 97 ? -12.324 3.407 12.111 1.00 78.56 97 HIS A CA 1
ATOM 702 C C . HIS A 1 97 ? -13.539 3.323 13.037 1.00 78.56 97 HIS A C 1
ATOM 704 O O . HIS A 1 97 ? -14.007 4.365 13.496 1.00 78.56 97 HIS A O 1
ATOM 710 N N . ARG A 1 98 ? -14.011 2.118 13.382 1.00 77.19 98 ARG A N 1
ATOM 711 C CA . ARG A 1 98 ? -15.115 1.920 14.340 1.00 77.19 98 ARG A CA 1
ATOM 712 C C . ARG A 1 98 ? -14.776 2.437 15.738 1.00 77.19 98 ARG A C 1
ATOM 714 O O . ARG A 1 98 ? -15.628 3.049 16.373 1.00 77.19 98 ARG A O 1
ATOM 721 N N . LYS A 1 99 ? -13.549 2.197 16.208 1.00 76.06 99 LYS A N 1
ATOM 722 C CA . LYS A 1 99 ? -13.071 2.597 17.544 1.00 76.06 99 LYS A CA 1
ATOM 723 C C . LYS A 1 99 ? -12.263 3.895 17.555 1.00 76.06 99 LYS A C 1
ATOM 725 O O . LYS A 1 99 ? -11.922 4.394 18.619 1.00 76.06 99 LYS A O 1
ATOM 730 N N . ARG A 1 100 ? -11.989 4.472 16.380 1.00 75.69 100 ARG A N 1
ATOM 731 C CA . ARG A 1 100 ? -11.187 5.696 16.196 1.00 75.69 100 ARG A CA 1
ATOM 732 C C . ARG A 1 100 ? -9.783 5.587 16.796 1.00 75.69 100 ARG A C 1
ATOM 734 O O . ARG A 1 100 ? -9.281 6.530 17.399 1.00 75.69 100 ARG A O 1
ATOM 741 N N . TRP A 1 101 ? -9.135 4.444 16.588 1.00 82.44 101 TRP A N 1
ATOM 742 C CA . TRP A 1 101 ? -7.754 4.187 16.998 1.00 82.44 101 TRP A CA 1
ATOM 743 C C . TRP A 1 101 ? -6.806 4.324 15.797 1.00 82.44 101 TRP A C 1
ATOM 745 O O . TRP A 1 101 ? -6.496 3.325 15.146 1.00 82.44 101 TRP A O 1
ATOM 755 N N . PRO A 1 102 ? -6.331 5.544 15.468 1.00 81.19 102 PRO A N 1
ATOM 756 C CA . PRO A 1 102 ? -5.472 5.764 14.303 1.00 81.19 102 PRO A CA 1
ATOM 757 C C . PRO A 1 102 ? -4.138 5.024 14.416 1.00 81.19 102 PRO A C 1
ATOM 759 O O . PRO A 1 102 ? -3.592 4.594 13.406 1.00 81.19 102 PRO A O 1
ATOM 762 N N . TRP A 1 103 ? -3.631 4.820 15.634 1.00 82.75 103 TRP A N 1
ATOM 763 C CA . TRP A 1 103 ? -2.380 4.096 15.857 1.00 82.75 103 TRP A CA 1
ATOM 764 C C . TRP A 1 103 ? -2.451 2.643 15.358 1.00 82.75 103 TRP A C 1
ATOM 766 O O . TRP A 1 103 ? -1.457 2.143 14.845 1.00 82.75 103 TRP A O 1
ATOM 776 N N . LEU A 1 104 ? -3.621 1.991 15.437 1.00 84.06 104 LEU A N 1
ATOM 777 C CA . LEU A 1 104 ? -3.809 0.610 14.983 1.00 84.06 104 LEU A CA 1
ATOM 778 C C . LEU A 1 104 ? -3.684 0.514 13.457 1.00 84.06 104 LEU A C 1
ATOM 780 O O . LEU A 1 104 ? -3.022 -0.383 12.939 1.00 84.06 104 LEU A O 1
ATOM 784 N N . LEU A 1 105 ? -4.269 1.486 12.747 1.00 87.50 105 LEU A N 1
ATOM 785 C CA . LEU A 1 105 ? -4.126 1.607 11.297 1.00 87.50 105 LEU A CA 1
ATOM 786 C C . LEU A 1 105 ? -2.660 1.860 10.917 1.00 87.50 105 LEU A C 1
ATOM 788 O O . LEU A 1 105 ? -2.134 1.201 10.026 1.00 87.50 105 LEU A O 1
ATOM 792 N N . GLY A 1 106 ? -1.987 2.773 11.624 1.00 86.12 106 GLY A N 1
ATOM 793 C CA . GLY A 1 106 ? -0.576 3.091 11.389 1.00 86.12 106 GLY A CA 1
ATOM 794 C C . GLY A 1 106 ? 0.350 1.898 11.625 1.00 86.12 106 GLY A C 1
ATOM 795 O O . GLY A 1 106 ? 1.213 1.624 10.796 1.00 86.12 106 GLY A O 1
ATOM 796 N N . ALA A 1 107 ? 0.134 1.152 12.710 1.00 87.94 107 ALA A N 1
ATOM 797 C CA . ALA A 1 107 ? 0.902 -0.050 13.015 1.00 87.94 107 ALA A CA 1
ATOM 798 C C . ALA A 1 107 ? 0.686 -1.139 11.953 1.00 87.94 107 ALA A C 1
ATOM 800 O O . ALA A 1 107 ? 1.658 -1.701 11.456 1.00 87.94 107 ALA A O 1
ATOM 801 N N . SER A 1 108 ? -0.561 -1.378 11.533 1.00 87.94 108 SER A N 1
ATOM 802 C CA . SER A 1 108 ? -0.878 -2.346 10.474 1.00 87.94 108 SER A CA 1
ATOM 803 C C . SER A 1 108 ? -0.183 -2.005 9.153 1.00 87.94 108 SER A C 1
ATOM 805 O O . SER A 1 108 ? 0.455 -2.864 8.542 1.00 87.94 108 SER A O 1
ATOM 807 N N . VAL A 1 109 ? -0.236 -0.734 8.737 1.00 88.69 109 VAL A N 1
ATOM 808 C CA . VAL A 1 109 ? 0.457 -0.255 7.531 1.00 88.69 109 VAL A CA 1
ATOM 809 C C . VAL A 1 109 ? 1.970 -0.417 7.678 1.00 88.69 109 VAL A C 1
ATOM 811 O O . VAL A 1 109 ? 2.611 -0.946 6.772 1.00 88.69 109 VAL A O 1
ATOM 814 N N . GLY A 1 110 ? 2.544 -0.027 8.819 1.00 89.62 110 GLY A N 1
ATOM 815 C CA . GLY A 1 110 ? 3.980 -0.139 9.081 1.00 89.62 110 GLY A CA 1
ATOM 816 C C . GLY A 1 110 ? 4.491 -1.581 9.030 1.00 89.62 110 GLY A C 1
ATOM 817 O O . GLY A 1 110 ? 5.457 -1.864 8.322 1.00 89.62 110 GLY A O 1
ATOM 818 N N . LEU A 1 111 ? 3.811 -2.514 9.707 1.00 88.12 111 LEU A N 1
ATOM 819 C CA . LEU A 1 111 ? 4.185 -3.931 9.684 1.00 88.12 111 LEU A CA 1
ATOM 820 C C . LEU A 1 111 ? 4.022 -4.535 8.287 1.00 88.12 111 LEU A C 1
ATOM 822 O O . LEU A 1 111 ? 4.902 -5.251 7.818 1.00 88.12 111 LEU A O 1
ATOM 826 N N . THR A 1 112 ? 2.942 -4.210 7.579 1.00 89.25 112 THR A N 1
ATOM 827 C CA . THR A 1 112 ? 2.743 -4.683 6.199 1.00 89.25 112 THR A CA 1
ATOM 828 C C . THR A 1 112 ? 3.836 -4.174 5.266 1.00 89.25 112 THR A C 1
ATOM 830 O O . THR A 1 112 ? 4.336 -4.926 4.434 1.00 89.25 112 THR A O 1
ATOM 833 N N . THR A 1 113 ? 4.253 -2.921 5.444 1.00 88.50 113 THR A N 1
ATOM 834 C CA . THR A 1 113 ? 5.349 -2.316 4.679 1.00 88.50 113 THR A CA 1
ATOM 835 C C . THR A 1 113 ? 6.655 -3.070 4.917 1.00 88.50 113 THR A C 1
ATOM 837 O O . THR A 1 113 ? 7.354 -3.396 3.962 1.00 88.50 113 THR A O 1
ATOM 840 N N . LEU A 1 114 ? 6.963 -3.427 6.168 1.00 88.81 114 LEU A N 1
ATOM 841 C CA . LEU A 1 114 ? 8.132 -4.253 6.495 1.00 88.81 114 LEU A CA 1
ATOM 842 C C . LEU A 1 114 ? 8.100 -5.604 5.762 1.00 88.81 114 LEU A C 1
ATOM 844 O O . LEU A 1 114 ? 9.106 -6.001 5.175 1.00 88.81 114 LEU A O 1
ATOM 848 N N . TYR A 1 115 ? 6.945 -6.276 5.728 1.00 86.94 115 TYR A N 1
ATOM 849 C CA . TYR A 1 115 ? 6.774 -7.527 4.978 1.00 86.94 115 TYR A CA 1
ATOM 850 C C . TYR A 1 115 ? 6.962 -7.346 3.469 1.00 86.94 115 TYR A C 1
ATOM 852 O O . TYR A 1 115 ? 7.637 -8.152 2.831 1.00 86.94 115 TYR A O 1
ATOM 860 N N . GLN A 1 116 ? 6.393 -6.285 2.900 1.00 86.62 116 GLN A N 1
ATOM 861 C CA . GLN A 1 116 ? 6.510 -5.971 1.479 1.00 86.62 116 GLN A CA 1
ATOM 862 C C . GLN A 1 116 ? 7.968 -5.726 1.064 1.00 86.62 116 GLN A C 1
ATOM 864 O O . GLN A 1 116 ? 8.449 -6.349 0.119 1.00 86.62 116 GLN A O 1
ATOM 869 N N . TRP A 1 117 ? 8.692 -4.870 1.793 1.00 85.19 117 TRP A N 1
ATOM 870 C CA . TRP A 1 117 ? 10.101 -4.575 1.511 1.00 85.19 117 TRP A CA 1
ATOM 871 C C . TRP A 1 117 ? 11.017 -5.774 1.774 1.00 85.19 117 TRP A C 1
ATOM 873 O O . TRP A 1 117 ? 11.920 -6.035 0.979 1.00 85.19 117 TRP A O 1
ATOM 883 N N . GLY A 1 118 ? 10.758 -6.547 2.834 1.00 85.19 118 GLY A N 1
ATOM 884 C CA . GLY A 1 118 ? 11.489 -7.784 3.113 1.00 85.19 118 GLY A CA 1
ATOM 885 C C . GLY A 1 118 ? 11.320 -8.831 2.008 1.00 85.19 118 GLY A C 1
ATOM 886 O O . GLY A 1 118 ? 12.292 -9.471 1.607 1.00 85.19 118 GLY A O 1
ATOM 887 N N . TRP A 1 119 ? 10.108 -8.970 1.461 1.00 85.19 119 TRP A N 1
ATOM 888 C CA . TRP A 1 119 ? 9.845 -9.866 0.333 1.00 85.19 119 TRP A CA 1
ATOM 889 C C . TRP A 1 119 ? 10.510 -9.380 -0.964 1.00 85.19 119 TRP A C 1
ATOM 891 O O . TRP A 1 119 ? 11.113 -10.192 -1.668 1.00 85.19 119 TRP A O 1
ATOM 901 N N . ILE A 1 120 ? 10.494 -8.069 -1.245 1.00 81.69 120 ILE A N 1
ATOM 902 C CA . ILE A 1 120 ? 11.195 -7.500 -2.409 1.00 81.69 120 ILE A CA 1
ATOM 903 C C . ILE A 1 120 ? 12.688 -7.813 -2.360 1.00 81.69 120 ILE A C 1
ATOM 905 O O . ILE A 1 120 ? 13.236 -8.346 -3.325 1.00 81.69 120 ILE A O 1
ATOM 909 N N . ALA A 1 121 ? 13.336 -7.502 -1.234 1.00 80.25 121 ALA A N 1
ATOM 910 C CA . ALA A 1 121 ? 14.775 -7.679 -1.073 1.00 80.25 121 ALA A CA 1
ATOM 911 C C . ALA A 1 121 ? 15.197 -9.149 -1.211 1.00 80.25 121 ALA A C 1
ATOM 913 O O . ALA A 1 121 ? 16.274 -9.438 -1.728 1.00 80.25 121 ALA A O 1
ATOM 914 N N . LYS A 1 122 ? 14.346 -10.080 -0.764 1.00 78.75 122 LYS A N 1
ATOM 915 C CA . LYS A 1 122 ? 14.656 -11.510 -0.772 1.00 78.75 122 LYS A CA 1
ATOM 916 C C . LYS A 1 122 ? 14.358 -12.187 -2.112 1.00 78.75 122 LYS A C 1
ATOM 918 O O . LYS A 1 122 ? 15.187 -12.963 -2.573 1.00 78.75 122 LYS A O 1
ATOM 923 N N . PHE A 1 123 ? 13.218 -11.902 -2.742 1.00 76.94 123 PHE A N 1
ATOM 924 C CA . PHE A 1 123 ? 12.738 -12.674 -3.898 1.00 76.94 123 PHE A CA 1
ATOM 925 C C . PHE A 1 123 ? 12.685 -11.864 -5.193 1.00 76.94 123 PHE A C 1
ATOM 927 O O . PHE A 1 123 ? 13.202 -12.308 -6.210 1.00 76.94 123 PHE A O 1
ATOM 934 N N . VAL A 1 124 ? 12.133 -10.651 -5.159 1.00 73.56 124 VAL A N 1
ATOM 935 C CA . VAL A 1 124 ? 11.854 -9.856 -6.373 1.00 73.56 124 VAL A CA 1
ATOM 936 C C . VAL A 1 124 ? 13.127 -9.346 -7.052 1.00 73.56 124 VAL A C 1
ATOM 938 O O . VAL A 1 124 ? 13.178 -9.238 -8.273 1.00 73.56 124 VAL A O 1
ATOM 941 N N . VAL A 1 125 ? 14.170 -9.044 -6.274 1.00 72.12 125 VAL A N 1
ATOM 942 C CA . VAL A 1 125 ? 15.481 -8.656 -6.826 1.00 72.12 125 VAL A CA 1
ATOM 943 C C . VAL A 1 125 ? 16.152 -9.824 -7.561 1.00 72.12 125 VAL A C 1
ATOM 945 O O . VAL A 1 125 ? 16.884 -9.593 -8.521 1.00 72.12 125 VAL A O 1
ATOM 948 N N . HIS A 1 126 ? 15.888 -11.063 -7.138 1.00 74.50 126 HIS A N 1
ATOM 949 C CA . HIS A 1 126 ? 16.490 -12.268 -7.713 1.00 74.50 126 HIS A CA 1
ATOM 950 C C . HIS A 1 126 ? 15.655 -12.864 -8.857 1.00 74.50 126 HIS A C 1
ATOM 952 O O . HIS A 1 126 ? 16.232 -13.445 -9.772 1.00 74.50 126 HIS A O 1
ATOM 958 N N . ASP A 1 127 ? 14.327 -12.699 -8.833 1.00 77.12 127 ASP A N 1
ATOM 959 C CA . ASP A 1 127 ? 13.410 -13.226 -9.848 1.00 77.12 127 ASP A CA 1
ATOM 960 C C . ASP A 1 127 ? 12.505 -12.128 -10.464 1.00 77.12 127 ASP A C 1
ATOM 962 O O . ASP A 1 127 ? 11.488 -11.728 -9.880 1.00 77.12 127 ASP A O 1
ATOM 966 N N . PRO A 1 128 ? 12.828 -11.656 -11.686 1.00 72.62 128 PRO A N 1
ATOM 967 C CA . PRO A 1 128 ? 12.022 -10.693 -12.438 1.00 72.62 128 PRO A CA 1
ATOM 968 C C . PRO A 1 128 ? 10.644 -11.205 -12.913 1.00 72.62 128 PRO A C 1
ATOM 970 O O . PRO A 1 128 ? 9.875 -10.438 -13.514 1.00 72.62 128 PRO A O 1
ATOM 973 N N . ALA A 1 129 ? 10.297 -12.478 -12.707 1.00 78.19 129 ALA A N 1
ATOM 974 C CA . ALA A 1 129 ? 8.966 -12.995 -13.023 1.00 78.19 129 ALA A CA 1
ATOM 975 C C . ALA A 1 129 ? 7.899 -12.483 -12.038 1.00 78.19 129 ALA A C 1
ATOM 977 O O . ALA A 1 129 ? 6.761 -12.245 -12.441 1.00 78.19 129 ALA A O 1
ATOM 978 N N . GLU A 1 130 ? 8.281 -12.210 -10.788 1.00 79.75 130 GLU A N 1
ATOM 979 C CA . GLU A 1 130 ? 7.387 -11.791 -9.695 1.00 79.75 130 GLU A CA 1
ATOM 980 C C . GLU A 1 130 ? 7.005 -10.297 -9.746 1.00 79.75 130 GLU A C 1
ATOM 982 O O . GLU A 1 130 ? 6.187 -9.811 -8.961 1.00 79.75 130 GLU A O 1
ATOM 987 N N . LEU A 1 131 ? 7.570 -9.536 -10.690 1.00 77.06 131 LEU A N 1
ATOM 988 C CA . LEU A 1 131 ? 7.398 -8.079 -10.780 1.00 77.06 131 LEU A CA 1
ATOM 989 C C . LEU A 1 131 ? 5.945 -7.618 -10.987 1.00 77.06 131 LEU A C 1
ATOM 991 O O . LEU A 1 131 ? 5.541 -6.662 -10.320 1.00 77.06 131 LEU A O 1
ATOM 995 N N . PRO A 1 132 ? 5.126 -8.248 -11.857 1.00 82.50 132 PRO A N 1
ATOM 996 C CA . PRO A 1 132 ? 3.723 -7.866 -12.006 1.00 82.50 132 PRO A CA 1
ATOM 997 C C . PRO A 1 132 ? 2.930 -8.088 -10.715 1.00 82.50 132 PRO A C 1
ATOM 999 O O . PRO A 1 132 ? 2.065 -7.282 -10.372 1.00 82.50 132 PRO A O 1
ATOM 1002 N N . LEU A 1 133 ? 3.257 -9.150 -9.973 1.00 84.38 133 LEU A N 1
ATOM 1003 C CA . LEU A 1 133 ? 2.624 -9.451 -8.696 1.00 84.38 133 LEU A CA 1
ATOM 1004 C C . LEU A 1 133 ? 3.018 -8.417 -7.633 1.00 84.38 133 LEU A C 1
ATOM 1006 O O . LEU A 1 133 ? 2.143 -7.887 -6.950 1.00 84.38 133 LEU A O 1
ATOM 1010 N N . ALA A 1 134 ? 4.307 -8.069 -7.546 1.00 83.62 134 ALA A N 1
ATOM 1011 C CA . ALA A 1 134 ? 4.810 -7.021 -6.658 1.00 83.62 134 ALA A CA 1
ATOM 1012 C C . ALA A 1 134 ? 4.110 -5.676 -6.908 1.00 83.62 134 ALA A C 1
ATOM 1014 O O . ALA A 1 134 ? 3.618 -5.045 -5.972 1.00 83.62 134 ALA A O 1
ATOM 1015 N N . ALA A 1 135 ? 3.998 -5.279 -8.178 1.00 81.88 135 ALA A N 1
ATOM 1016 C CA . ALA A 1 135 ? 3.291 -4.072 -8.588 1.00 81.88 135 ALA A CA 1
ATOM 1017 C C . ALA A 1 135 ? 1.811 -4.109 -8.157 1.00 81.88 135 ALA A C 1
ATOM 1019 O O . ALA A 1 135 ? 1.310 -3.154 -7.558 1.00 81.88 135 ALA A O 1
ATOM 1020 N N . GLY A 1 136 ? 1.118 -5.231 -8.379 1.00 84.94 136 GLY A N 1
ATOM 1021 C CA . GLY A 1 136 ? -0.263 -5.420 -7.927 1.00 84.94 136 GLY A CA 1
ATOM 1022 C C . GLY A 1 136 ? -0.419 -5.284 -6.409 1.00 84.94 136 GLY A C 1
ATOM 1023 O O . GLY A 1 136 ? -1.282 -4.543 -5.939 1.00 84.94 136 GLY A O 1
ATOM 1024 N N . ILE A 1 137 ? 0.455 -5.928 -5.631 1.00 86.38 137 ILE A N 1
ATOM 1025 C CA . ILE A 1 137 ? 0.454 -5.863 -4.161 1.00 86.38 137 ILE A CA 1
ATOM 1026 C C . ILE A 1 137 ? 0.658 -4.420 -3.680 1.00 86.38 137 ILE A C 1
ATOM 1028 O O . ILE A 1 137 ? -0.131 -3.918 -2.879 1.00 86.38 137 ILE A O 1
ATOM 1032 N N . PHE A 1 138 ? 1.669 -3.721 -4.195 1.00 84.94 138 PHE A N 1
ATOM 1033 C CA . PHE A 1 138 ? 1.945 -2.336 -3.805 1.00 84.94 138 PHE A CA 1
ATOM 1034 C C . PHE A 1 138 ? 0.839 -1.358 -4.210 1.00 84.94 138 PHE A C 1
ATOM 1036 O O . PHE A 1 138 ? 0.730 -0.299 -3.600 1.00 84.94 138 PHE A O 1
ATOM 1043 N N . LEU A 1 139 ? -0.003 -1.705 -5.186 1.00 84.88 139 LEU A N 1
ATOM 1044 C CA . LEU A 1 139 ? -1.171 -0.907 -5.558 1.00 84.88 139 LEU A CA 1
ATOM 1045 C C . LEU A 1 139 ? -2.376 -1.185 -4.646 1.00 84.88 139 LEU A C 1
ATOM 1047 O O . LEU A 1 139 ? -3.049 -0.260 -4.197 1.00 84.88 139 LEU A O 1
ATOM 1051 N N . VAL A 1 140 ? -2.652 -2.457 -4.347 1.00 87.00 140 VAL A N 1
ATOM 1052 C CA . VAL A 1 140 ? -3.868 -2.878 -3.632 1.00 87.00 140 VAL A CA 1
ATOM 1053 C C . VAL A 1 140 ? -3.874 -2.420 -2.169 1.00 87.00 140 VAL A C 1
ATOM 1055 O O . VAL A 1 140 ? -4.902 -1.950 -1.680 1.00 87.00 140 VAL A O 1
ATOM 1058 N N . PHE A 1 141 ? -2.750 -2.522 -1.455 1.00 86.44 141 PHE A N 1
ATOM 1059 C CA . PHE A 1 141 ? -2.703 -2.192 -0.022 1.00 86.44 141 PHE A CA 1
ATOM 1060 C C . PHE A 1 141 ? -3.013 -0.713 0.291 1.00 86.44 141 PHE A C 1
ATOM 1062 O O . PHE A 1 141 ? -3.872 -0.459 1.141 1.00 86.44 141 PHE A O 1
ATOM 1069 N N . PRO A 1 142 ? -2.405 0.275 -0.393 1.00 83.75 142 PRO A N 1
ATOM 1070 C CA . PRO A 1 142 ? -2.779 1.679 -0.230 1.00 83.75 142 PRO A CA 1
ATOM 1071 C C . PRO A 1 142 ? -4.238 1.948 -0.600 1.00 83.75 142 PRO A C 1
ATOM 1073 O O . PRO A 1 142 ? -4.914 2.695 0.106 1.00 83.75 142 PRO A O 1
ATOM 1076 N N . VAL A 1 143 ? -4.753 1.308 -1.661 1.00 83.56 143 VAL A N 1
ATOM 1077 C CA . VAL A 1 143 ? -6.161 1.445 -2.069 1.00 83.56 143 VAL A CA 1
ATOM 1078 C C . VAL A 1 143 ? -7.097 1.012 -0.944 1.00 83.56 143 VAL A C 1
ATOM 1080 O O . VAL A 1 143 ? -8.053 1.725 -0.654 1.00 83.56 143 VAL A O 1
ATOM 1083 N N . VAL A 1 144 ? -6.809 -0.091 -0.247 1.00 85.75 144 VAL A N 1
ATOM 1084 C CA . VAL A 1 144 ? -7.614 -0.525 0.908 1.00 85.75 144 VAL A CA 1
ATOM 1085 C C . VAL A 1 144 ? -7.635 0.529 2.013 1.00 85.75 144 VAL A C 1
ATOM 1087 O O . VAL A 1 144 ? -8.708 0.845 2.525 1.00 85.75 144 VAL A O 1
ATOM 1090 N N . VAL A 1 145 ? -6.484 1.107 2.367 1.00 84.19 145 VAL A N 1
ATOM 1091 C CA . VAL A 1 145 ? -6.396 2.139 3.417 1.00 84.19 145 VAL A CA 1
ATOM 1092 C C . VAL A 1 145 ? -7.174 3.395 3.017 1.00 84.19 145 VAL A C 1
ATOM 1094 O O . VAL A 1 145 ? -7.906 3.966 3.826 1.00 84.19 145 VAL A O 1
ATOM 1097 N N . VAL A 1 146 ? -7.061 3.800 1.753 1.00 79.50 146 VAL A N 1
ATOM 1098 C CA . VAL A 1 146 ? -7.790 4.935 1.177 1.00 79.50 146 VAL A CA 1
ATOM 1099 C C . VAL A 1 146 ? -9.299 4.699 1.187 1.00 79.50 146 VAL A C 1
ATOM 1101 O O . VAL A 1 146 ? -10.058 5.558 1.639 1.00 79.50 146 VAL A O 1
ATOM 1104 N N . VAL A 1 147 ? -9.744 3.537 0.708 1.00 82.56 147 VAL A N 1
ATOM 1105 C CA . VAL A 1 147 ? -11.162 3.167 0.662 1.00 82.56 147 VAL A CA 1
ATOM 1106 C C . VAL A 1 147 ? -11.731 3.087 2.075 1.00 82.56 147 VAL A C 1
ATOM 1108 O O . VAL A 1 147 ? -12.824 3.597 2.318 1.00 82.56 147 VAL A O 1
ATOM 1111 N N . ALA A 1 148 ? -10.986 2.522 3.026 1.00 81.44 148 ALA A N 1
ATOM 1112 C CA . ALA A 1 148 ? -11.382 2.479 4.429 1.00 81.44 148 ALA A CA 1
ATOM 1113 C C . ALA A 1 148 ? -11.559 3.893 5.011 1.00 81.44 148 ALA A C 1
ATOM 1115 O O . ALA A 1 148 ? -12.580 4.173 5.646 1.00 81.44 148 ALA A O 1
ATOM 1116 N N . GLU A 1 149 ? -10.627 4.809 4.731 1.00 79.88 149 GLU A N 1
ATOM 1117 C CA . GLU A 1 149 ? -10.717 6.199 5.184 1.00 79.88 149 GLU A CA 1
ATOM 1118 C C . GLU A 1 149 ? -11.934 6.909 4.579 1.00 79.88 149 GLU A C 1
ATOM 1120 O O . GLU A 1 149 ? -12.696 7.562 5.301 1.00 79.88 149 GLU A O 1
ATOM 1125 N N . PHE A 1 150 ? -12.161 6.728 3.276 1.00 77.44 150 PHE A N 1
ATOM 1126 C CA . PHE A 1 150 ? -13.295 7.286 2.545 1.00 77.44 150 PHE A CA 1
ATOM 1127 C C . PHE A 1 150 ? -14.644 6.777 3.067 1.00 77.44 150 PHE A C 1
ATOM 1129 O O . PHE A 1 150 ? -15.536 7.576 3.362 1.00 77.44 150 PHE A O 1
ATOM 1136 N N . LEU A 1 151 ? -14.788 5.461 3.253 1.00 79.56 151 LEU A N 1
ATOM 1137 C CA . LEU A 1 151 ? -15.981 4.853 3.849 1.00 79.56 151 LEU A CA 1
ATOM 1138 C C . LEU A 1 151 ? -16.199 5.351 5.280 1.00 79.56 151 LEU A C 1
ATOM 1140 O O . LEU A 1 151 ? -17.319 5.702 5.655 1.00 79.56 151 LEU A O 1
ATOM 1144 N N . GLY A 1 152 ? -15.124 5.462 6.062 1.00 74.25 152 GLY A N 1
ATOM 1145 C CA . GLY A 1 152 ? -15.191 5.993 7.416 1.00 74.25 152 GLY A CA 1
ATOM 1146 C C . GLY A 1 152 ? -15.644 7.455 7.466 1.00 74.25 152 GLY A C 1
ATOM 1147 O O . GLY A 1 152 ? -16.273 7.848 8.444 1.00 74.25 152 GLY A O 1
ATOM 1148 N N . ARG A 1 153 ? -15.343 8.268 6.437 1.00 73.38 153 ARG A N 1
ATOM 1149 C CA . ARG A 1 153 ? -15.804 9.670 6.337 1.00 73.38 153 ARG A CA 1
ATOM 1150 C C . ARG A 1 153 ? -17.279 9.773 5.963 1.00 73.38 153 ARG A C 1
ATOM 1152 O O . ARG A 1 153 ? -17.936 10.707 6.392 1.00 73.38 153 ARG A O 1
ATOM 1159 N N . ARG A 1 154 ? -17.792 8.832 5.164 1.00 72.50 154 ARG A N 1
ATOM 1160 C CA . ARG A 1 154 ? -19.179 8.854 4.671 1.00 72.50 154 ARG A CA 1
ATOM 1161 C C . ARG A 1 154 ? -20.201 8.218 5.614 1.00 72.50 154 ARG A C 1
ATOM 1163 O O . ARG A 1 154 ? -21.371 8.565 5.526 1.00 72.50 154 ARG A O 1
ATOM 1170 N N . GLY A 1 155 ? -19.800 7.255 6.446 1.00 62.34 155 GLY A N 1
ATOM 1171 C CA . GLY A 1 155 ? -20.756 6.285 7.001 1.00 62.34 155 GLY A CA 1
ATOM 1172 C C . GLY A 1 155 ? -20.827 6.119 8.520 1.00 62.34 155 GLY A C 1
ATOM 1173 O O . GLY A 1 155 ? -21.612 5.291 8.970 1.00 62.34 155 GLY A O 1
ATOM 1174 N N . LEU A 1 156 ? -20.034 6.824 9.334 1.00 54.28 156 LEU A N 1
ATOM 1175 C CA . LEU A 1 156 ? -19.963 6.553 10.787 1.00 54.28 156 LEU A CA 1
ATOM 1176 C C . LEU A 1 156 ? -20.300 7.751 11.688 1.00 54.28 156 LEU A C 1
ATOM 1178 O O . LEU A 1 156 ? -20.066 7.696 12.897 1.00 54.28 156 LEU A O 1
ATOM 1182 N N . GLU A 1 157 ? -20.865 8.823 11.139 1.00 49.88 157 GLU A N 1
ATOM 1183 C CA . GLU A 1 157 ? -21.201 10.017 11.914 1.00 49.88 157 GLU A CA 1
ATO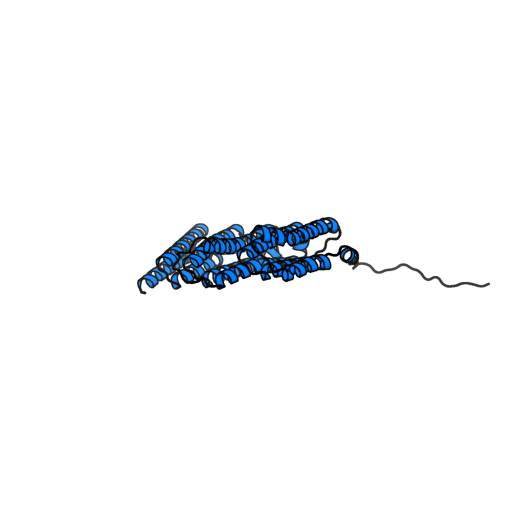M 1184 C C . GLU A 1 157 ? -22.632 9.945 12.454 1.00 49.88 157 GLU A C 1
ATOM 1186 O O . GLU A 1 157 ? -23.610 10.185 11.751 1.00 49.88 157 GLU A O 1
ATOM 1191 N N . ARG A 1 158 ? -22.757 9.639 13.752 1.00 53.06 158 ARG A N 1
ATOM 1192 C CA . ARG A 1 158 ? -23.874 10.179 14.535 1.00 53.06 158 ARG A CA 1
ATOM 1193 C C . ARG A 1 158 ? -23.556 11.656 14.825 1.00 53.06 158 ARG A C 1
ATOM 1195 O O . ARG A 1 158 ? -22.408 11.926 15.194 1.00 53.06 158 ARG A O 1
ATOM 1202 N N . PRO A 1 159 ? -24.528 12.584 14.733 1.00 50.66 159 PRO A N 1
ATOM 1203 C CA . PRO A 1 159 ? -24.311 14.032 14.891 1.00 50.66 159 PRO A CA 1
ATOM 1204 C C . PRO A 1 159 ? -23.614 14.471 16.194 1.00 50.66 159 PRO A C 1
ATOM 1206 O O . PRO A 1 159 ? -23.128 15.589 16.288 1.00 50.66 159 PRO A O 1
ATOM 1209 N N . SER A 1 160 ? -23.555 13.599 17.203 1.00 54.62 160 SER A N 1
ATOM 1210 C CA . SER A 1 160 ? -23.034 13.860 18.549 1.00 54.62 160 SER A CA 1
ATOM 1211 C C . SER A 1 160 ? -21.618 13.323 18.818 1.00 54.62 160 SER A C 1
ATOM 1213 O O . SER A 1 160 ? -21.178 13.289 19.966 1.00 54.62 160 SER A O 1
ATOM 1215 N N . THR A 1 161 ? -20.887 12.871 17.795 1.00 58.88 161 THR A N 1
ATOM 1216 C CA . THR A 1 161 ? -19.595 12.184 17.988 1.00 58.88 161 THR A CA 1
ATOM 1217 C C . THR A 1 161 ? -18.412 13.163 17.846 1.00 58.88 161 THR A C 1
ATOM 1219 O O . THR A 1 161 ? -18.421 13.948 16.902 1.00 58.88 161 THR A O 1
ATOM 1222 N N . PRO A 1 162 ? -17.365 13.120 18.705 1.00 60.47 162 PRO A N 1
ATOM 1223 C CA . PRO A 1 162 ? -16.231 14.061 18.662 1.00 60.47 162 PRO A CA 1
ATOM 1224 C C . PRO A 1 162 ? -15.521 14.150 17.297 1.00 60.47 162 PRO A C 1
ATOM 1226 O O . PRO A 1 162 ? -15.655 13.260 16.456 1.00 60.47 162 PRO A O 1
ATOM 1229 N N . ALA A 1 163 ? -14.723 15.194 17.066 1.00 66.00 163 ALA A N 1
ATOM 1230 C CA . ALA A 1 163 ? -13.969 15.347 15.819 1.00 66.00 163 ALA A CA 1
ATOM 1231 C C . ALA A 1 163 ? -12.988 14.175 15.590 1.00 66.00 163 ALA A C 1
ATOM 1233 O O . ALA A 1 163 ? -12.337 13.686 16.516 1.00 66.00 163 ALA A O 1
ATOM 1234 N N . ARG A 1 164 ? -12.888 13.696 14.344 1.00 69.44 164 ARG A N 1
ATOM 1235 C CA . ARG A 1 164 ? -11.996 12.589 13.963 1.00 69.44 164 ARG A CA 1
ATOM 1236 C C . ARG A 1 164 ? -10.542 13.072 13.931 1.00 69.44 164 ARG A C 1
ATOM 1238 O O . ARG A 1 164 ? -10.255 14.156 13.433 1.00 69.44 164 ARG A O 1
ATOM 1245 N N . SER A 1 165 ? -9.609 12.265 14.438 1.00 77.62 165 SER A N 1
ATOM 1246 C CA . SER A 1 165 ? -8.197 12.664 14.499 1.00 77.62 165 SER A CA 1
ATOM 1247 C C . SER A 1 165 ? -7.596 12.855 13.094 1.00 77.62 165 SER A C 1
ATOM 1249 O O . SER A 1 165 ? -7.753 11.952 12.263 1.00 77.62 165 SER A O 1
ATOM 1251 N N . PRO A 1 166 ? -6.796 13.910 12.844 1.00 79.44 166 PRO A N 1
ATOM 1252 C CA . PRO A 1 166 ? -6.134 14.131 11.552 1.00 79.44 166 PRO A CA 1
ATOM 1253 C C . PRO A 1 166 ? -5.099 13.046 11.209 1.00 79.44 166 PRO A C 1
ATOM 1255 O O . PRO A 1 166 ? -4.661 12.938 10.065 1.00 79.44 166 PRO A O 1
ATOM 1258 N N . LEU A 1 167 ? -4.719 12.218 12.189 1.00 81.88 167 LEU A N 1
ATOM 1259 C CA . LEU A 1 167 ? -3.798 11.098 12.015 1.00 81.88 167 LEU A CA 1
ATOM 1260 C C . LEU A 1 167 ? -4.292 10.058 11.002 1.00 81.88 167 LEU A C 1
ATOM 1262 O O . LEU A 1 167 ? -3.468 9.522 10.273 1.00 81.88 167 LEU A O 1
ATOM 1266 N N . PHE A 1 168 ? -5.603 9.810 10.894 1.00 80.25 168 PHE A N 1
ATOM 1267 C CA . PHE A 1 168 ? -6.139 8.873 9.897 1.00 80.25 168 PHE A CA 1
ATOM 1268 C C . PHE A 1 168 ? -5.810 9.310 8.468 1.00 80.25 168 PHE A C 1
ATOM 1270 O O . PHE A 1 168 ? -5.268 8.528 7.690 1.00 80.25 168 PHE A O 1
ATOM 1277 N N . ALA A 1 169 ? -6.048 10.588 8.163 1.00 76.62 169 ALA A N 1
ATOM 1278 C CA . ALA A 1 169 ? -5.695 11.166 6.876 1.00 76.62 169 ALA A CA 1
ATOM 1279 C C . ALA A 1 169 ? -4.180 11.097 6.636 1.00 76.62 169 ALA A C 1
ATOM 1281 O O . ALA A 1 169 ? -3.762 10.674 5.566 1.00 76.62 169 ALA A O 1
ATOM 1282 N N . ARG A 1 170 ? -3.357 11.432 7.645 1.00 81.62 170 ARG A N 1
ATOM 1283 C CA . ARG A 1 170 ? -1.888 11.357 7.537 1.00 81.62 170 ARG A CA 1
ATOM 1284 C C . ARG A 1 170 ? -1.386 9.941 7.246 1.00 81.62 170 ARG A C 1
ATOM 1286 O O . ARG A 1 170 ? -0.497 9.776 6.416 1.00 81.62 170 ARG A O 1
ATOM 1293 N N . ILE A 1 171 ? -1.954 8.926 7.896 1.00 83.38 171 ILE A N 1
ATOM 1294 C CA . ILE A 1 171 ? -1.587 7.520 7.674 1.00 83.38 171 ILE A CA 1
ATOM 1295 C C . ILE A 1 171 ? -1.997 7.080 6.268 1.00 83.38 171 ILE A C 1
ATOM 1297 O O . ILE A 1 171 ? -1.185 6.478 5.570 1.00 83.38 171 ILE A O 1
ATOM 1301 N N . ALA A 1 172 ? -3.201 7.441 5.815 1.00 79.62 172 ALA A N 1
ATOM 1302 C CA . ALA A 1 172 ? -3.636 7.165 4.449 1.00 79.62 172 ALA A CA 1
ATOM 1303 C C . ALA A 1 172 ? -2.705 7.826 3.418 1.00 79.62 172 ALA A C 1
ATOM 1305 O O . ALA A 1 172 ? -2.234 7.154 2.501 1.00 79.62 172 ALA A O 1
ATOM 1306 N N . THR A 1 173 ? -2.343 9.100 3.613 1.00 75.31 173 THR A N 1
ATOM 1307 C CA . THR A 1 173 ? -1.401 9.792 2.718 1.00 75.31 173 THR A CA 1
ATOM 1308 C C . THR A 1 173 ? -0.007 9.178 2.733 1.00 75.31 173 THR A C 1
ATOM 1310 O O . THR A 1 173 ? 0.600 9.033 1.678 1.00 75.31 173 THR A O 1
ATOM 1313 N N . LEU A 1 174 ? 0.495 8.781 3.907 1.00 81.75 174 LEU A N 1
ATOM 1314 C CA . LEU A 1 174 ? 1.805 8.147 4.030 1.00 81.75 174 LEU A CA 1
ATOM 1315 C C . LEU A 1 174 ? 1.811 6.787 3.326 1.00 81.75 174 LEU A C 1
ATOM 1317 O O . LEU A 1 174 ? 2.733 6.492 2.574 1.00 81.75 174 LEU A O 1
ATOM 1321 N N . SER A 1 175 ? 0.748 5.997 3.508 1.00 81.44 175 SER A N 1
ATOM 1322 C CA . SER A 1 175 ? 0.601 4.695 2.854 1.00 81.44 175 SER A CA 1
ATOM 1323 C C . SER A 1 175 ? 0.582 4.808 1.329 1.00 81.44 175 SER A C 1
ATOM 1325 O O . SER A 1 175 ? 1.144 3.959 0.651 1.00 81.44 175 SER A O 1
ATOM 1327 N N . ALA A 1 176 ? 0.005 5.887 0.794 1.00 78.06 176 ALA A N 1
ATOM 1328 C CA . ALA A 1 176 ? -0.063 6.141 -0.640 1.00 78.06 176 ALA A CA 1
ATOM 1329 C C . ALA A 1 176 ? 1.251 6.699 -1.224 1.00 78.06 176 ALA A C 1
ATOM 1331 O O . ALA A 1 176 ? 1.457 6.631 -2.431 1.00 78.06 176 ALA A O 1
ATOM 1332 N N . ALA A 1 177 ? 2.163 7.203 -0.384 1.00 79.19 177 ALA A N 1
ATOM 1333 C CA . ALA A 1 177 ? 3.505 7.614 -0.800 1.00 79.19 177 ALA A CA 1
ATOM 1334 C C . ALA A 1 177 ? 4.502 6.440 -0.871 1.00 79.19 177 ALA A C 1
ATOM 1336 O O . ALA A 1 177 ? 5.491 6.514 -1.597 1.00 79.19 177 ALA A O 1
ATOM 1337 N N . LEU A 1 178 ? 4.252 5.338 -0.153 1.00 81.25 178 LEU A N 1
ATOM 1338 C CA . LEU A 1 178 ? 5.135 4.162 -0.145 1.00 81.25 178 LEU A CA 1
ATOM 1339 C C . LEU A 1 178 ? 5.346 3.523 -1.530 1.00 81.25 178 LEU A C 1
ATOM 1341 O O . LEU A 1 178 ? 6.488 3.187 -1.848 1.00 81.25 178 LEU A O 1
ATOM 1345 N N . PRO A 1 179 ? 4.319 3.382 -2.390 1.00 82.38 179 PRO A N 1
ATOM 1346 C CA . PRO A 1 179 ? 4.519 2.859 -3.732 1.00 82.38 179 PRO A CA 1
ATOM 1347 C C . PRO A 1 179 ? 5.354 3.805 -4.608 1.00 82.38 179 PRO A C 1
ATOM 1349 O O . PRO A 1 179 ? 6.099 3.335 -5.460 1.00 82.38 179 PRO A O 1
ATOM 1352 N N . LEU A 1 180 ? 5.334 5.123 -4.370 1.00 81.56 180 LEU A N 1
ATOM 1353 C CA . LEU A 1 180 ? 6.215 6.050 -5.094 1.00 81.56 180 LEU A CA 1
ATOM 1354 C C . LEU A 1 180 ? 7.692 5.779 -4.774 1.00 81.56 180 LEU A C 1
ATOM 1356 O O . LEU A 1 180 ? 8.534 5.788 -5.669 1.00 81.56 180 LEU A O 1
ATOM 1360 N N . LEU A 1 181 ? 8.011 5.468 -3.512 1.00 81.75 181 LEU A N 1
ATOM 1361 C CA . LEU A 1 181 ? 9.364 5.053 -3.124 1.00 81.75 181 LEU A CA 1
ATOM 1362 C C . LEU A 1 181 ? 9.762 3.736 -3.797 1.00 81.75 181 LEU A C 1
ATOM 1364 O O . LEU A 1 181 ? 10.876 3.624 -4.306 1.00 81.75 181 LEU A O 1
ATOM 1368 N N . PHE A 1 182 ? 8.841 2.768 -3.851 1.00 82.62 182 PHE A N 1
ATOM 1369 C CA . PHE A 1 182 ? 9.043 1.526 -4.597 1.00 82.62 182 PHE A CA 1
ATOM 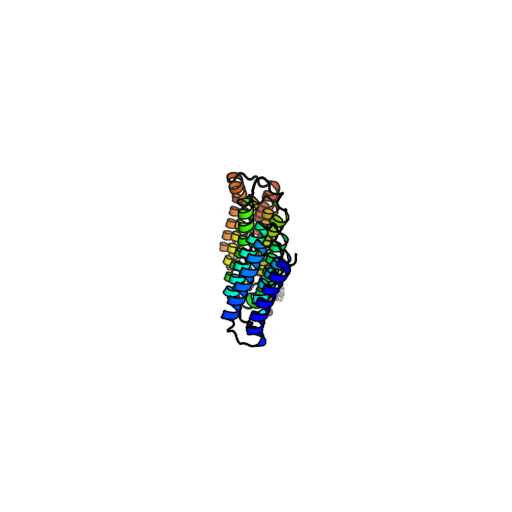1370 C C . PHE A 1 182 ? 9.337 1.806 -6.079 1.00 82.62 182 PHE A C 1
ATOM 1372 O O . PHE A 1 182 ? 10.314 1.283 -6.610 1.00 82.62 182 PHE A O 1
ATOM 1379 N N . ALA A 1 183 ? 8.571 2.695 -6.719 1.00 81.31 183 ALA A N 1
ATOM 1380 C CA . ALA A 1 183 ? 8.784 3.115 -8.104 1.00 81.31 183 ALA A CA 1
ATOM 1381 C C . ALA A 1 183 ? 10.208 3.647 -8.330 1.00 81.31 183 ALA A C 1
ATOM 1383 O O . ALA A 1 183 ? 10.897 3.204 -9.247 1.00 81.31 183 ALA A O 1
ATOM 1384 N N . CYS A 1 184 ? 10.667 4.564 -7.470 1.00 80.06 184 CYS A N 1
ATOM 1385 C CA . CYS A 1 184 ? 11.999 5.168 -7.553 1.00 80.06 184 CYS A CA 1
ATOM 1386 C C . CYS A 1 184 ? 13.121 4.134 -7.385 1.00 80.06 184 CYS A C 1
ATOM 1388 O O . CYS A 1 184 ? 14.104 4.147 -8.133 1.00 80.06 184 CYS A O 1
ATOM 1390 N N . CYS A 1 185 ? 12.979 3.225 -6.416 1.00 77.88 185 CYS A N 1
ATOM 1391 C CA . CYS A 1 185 ? 13.948 2.157 -6.196 1.00 77.88 185 CYS A CA 1
ATOM 1392 C C . CYS A 1 185 ? 14.006 1.201 -7.391 1.00 77.88 185 CYS A C 1
ATOM 1394 O O . CYS A 1 185 ? 15.095 0.923 -7.892 1.00 77.88 185 CYS A O 1
ATOM 1396 N N . MET A 1 186 ? 12.855 0.754 -7.899 1.00 74.50 186 MET A N 1
ATOM 1397 C CA . MET A 1 186 ? 12.811 -0.186 -9.020 1.00 74.50 186 MET A CA 1
ATOM 1398 C C . MET A 1 186 ? 13.260 0.448 -10.339 1.00 74.50 186 MET A C 1
ATOM 1400 O O . MET A 1 186 ? 13.903 -0.224 -11.137 1.00 74.50 186 MET A O 1
ATOM 1404 N N . ALA A 1 187 ? 13.029 1.747 -10.551 1.00 78.75 187 ALA A N 1
ATOM 1405 C CA . ALA A 1 187 ? 13.536 2.474 -11.720 1.00 78.75 187 ALA A CA 1
ATOM 1406 C C . ALA A 1 187 ? 15.071 2.466 -11.824 1.00 78.75 187 ALA A C 1
ATOM 1408 O O . ALA A 1 187 ? 15.620 2.603 -12.915 1.00 78.75 187 ALA A O 1
ATOM 1409 N N . SER A 1 188 ? 15.765 2.285 -10.695 1.00 74.88 188 SER A N 1
ATOM 1410 C CA . SER A 1 188 ? 17.227 2.185 -10.649 1.00 74.88 188 SER A CA 1
ATOM 1411 C C . SER A 1 188 ? 17.748 0.777 -10.968 1.00 74.88 188 SER A C 1
ATOM 1413 O O . SER A 1 188 ? 18.954 0.604 -11.125 1.00 74.88 188 SER A O 1
ATOM 1415 N N . VAL A 1 189 ? 16.868 -0.226 -11.061 1.00 73.38 189 VAL A N 1
ATOM 1416 C CA . VAL A 1 189 ? 17.221 -1.621 -11.348 1.00 73.38 189 VAL A CA 1
ATOM 1417 C C . VAL A 1 189 ? 17.077 -1.881 -12.857 1.00 73.38 189 VAL A C 1
ATOM 1419 O O . VAL A 1 189 ? 15.955 -1.840 -13.372 1.00 73.38 189 VAL A O 1
ATOM 1422 N N . PRO A 1 190 ? 18.163 -2.212 -13.588 1.00 71.44 190 PRO A N 1
ATOM 1423 C CA . PRO A 1 190 ? 18.124 -2.386 -15.047 1.00 71.44 190 PRO A CA 1
ATOM 1424 C C . PRO A 1 190 ? 17.098 -3.421 -15.530 1.00 71.44 190 PRO A C 1
ATOM 1426 O O . PRO A 1 190 ? 16.407 -3.201 -16.523 1.00 71.44 190 PRO A O 1
ATOM 1429 N N . ALA A 1 191 ? 16.932 -4.518 -14.781 1.00 70.12 191 ALA A N 1
ATOM 1430 C CA . ALA A 1 191 ? 15.953 -5.564 -15.084 1.00 70.12 191 ALA A CA 1
ATOM 1431 C C . ALA A 1 191 ? 14.500 -5.052 -15.076 1.00 70.12 191 ALA A C 1
ATOM 1433 O O . ALA A 1 191 ? 13.665 -5.524 -15.847 1.00 70.12 191 ALA A O 1
ATOM 1434 N N . PHE A 1 192 ? 14.193 -4.066 -14.228 1.00 69.38 192 PHE A N 1
ATOM 1435 C CA . PHE A 1 192 ? 12.865 -3.465 -14.153 1.00 69.38 192 PHE A CA 1
ATOM 1436 C C . PHE A 1 192 ? 12.640 -2.454 -15.274 1.00 69.38 192 PHE A C 1
ATOM 1438 O O . PHE A 1 192 ? 11.553 -2.385 -15.848 1.00 69.38 192 PHE A O 1
ATOM 1445 N N . GLY A 1 193 ? 13.684 -1.701 -15.628 1.00 66.50 193 GLY A N 1
ATOM 1446 C CA . GLY A 1 193 ? 13.596 -0.729 -16.705 1.00 66.50 193 GLY A CA 1
ATOM 1447 C C . GLY A 1 193 ? 13.454 -1.350 -18.095 1.00 66.50 193 GLY A C 1
ATOM 1448 O O . GLY A 1 193 ? 12.814 -0.743 -18.949 1.00 66.50 193 GLY A O 1
ATOM 1449 N N . ALA A 1 194 ? 13.903 -2.591 -18.302 1.00 74.12 194 ALA A N 1
ATOM 1450 C CA . ALA A 1 194 ? 13.606 -3.339 -19.525 1.00 74.12 194 ALA A CA 1
ATOM 1451 C C . ALA A 1 194 ? 12.093 -3.586 -19.726 1.00 74.12 194 ALA A C 1
ATOM 1453 O O . ALA A 1 194 ? 11.620 -3.656 -20.858 1.00 74.12 194 ALA A O 1
ATOM 1454 N N . ARG A 1 195 ? 11.303 -3.655 -18.642 1.00 80.00 195 ARG A N 1
ATOM 1455 C CA . ARG A 1 195 ? 9.831 -3.795 -18.665 1.00 80.00 195 ARG A CA 1
ATOM 1456 C C . ARG A 1 195 ? 9.137 -2.444 -18.450 1.00 80.00 195 ARG A C 1
ATOM 1458 O O . ARG A 1 195 ? 8.161 -2.348 -17.705 1.00 80.00 195 ARG A O 1
ATOM 1465 N N . TYR A 1 196 ? 9.623 -1.400 -19.119 1.00 81.81 196 TYR A N 1
ATOM 1466 C CA . TYR A 1 196 ? 9.178 -0.013 -18.941 1.00 81.81 196 TYR A CA 1
ATOM 1467 C C . TYR A 1 196 ? 7.661 0.197 -19.096 1.00 81.81 196 TYR A C 1
ATOM 1469 O O . TYR A 1 196 ? 7.094 1.021 -18.385 1.00 81.81 196 TYR A O 1
ATOM 1477 N N . HIS A 1 197 ? 6.968 -0.576 -19.943 1.00 84.81 197 HIS A N 1
ATOM 1478 C CA . HIS A 1 197 ? 5.502 -0.507 -20.053 1.00 84.81 197 HIS A CA 1
ATOM 1479 C C . HIS A 1 197 ? 4.782 -0.829 -18.737 1.00 84.81 197 HIS A C 1
ATOM 1481 O O . HIS A 1 197 ? 3.794 -0.175 -18.407 1.00 84.81 197 HIS A O 1
ATOM 1487 N N . LEU A 1 198 ? 5.274 -1.815 -17.979 1.00 84.56 198 LEU A N 1
ATOM 1488 C CA . LEU A 1 198 ? 4.706 -2.172 -16.680 1.00 84.56 198 LEU A CA 1
ATOM 1489 C C . LEU A 1 198 ? 4.980 -1.064 -15.660 1.00 84.56 198 LEU A C 1
ATOM 1491 O O . LEU A 1 198 ? 4.071 -0.674 -14.937 1.00 84.56 198 LEU A O 1
ATOM 1495 N N . LEU A 1 199 ? 6.209 -0.539 -15.631 1.00 83.38 199 LEU A N 1
ATOM 1496 C CA . LEU A 1 199 ? 6.611 0.522 -14.708 1.00 83.38 199 LEU A CA 1
ATOM 1497 C C . LEU A 1 199 ? 5.813 1.812 -14.948 1.00 83.38 199 LEU A C 1
ATOM 1499 O O . LEU A 1 199 ? 5.226 2.336 -14.006 1.00 83.38 199 LEU A O 1
ATOM 1503 N N . PHE A 1 200 ? 5.736 2.294 -16.191 1.00 85.88 200 PHE A N 1
ATOM 1504 C CA . PHE A 1 200 ? 5.014 3.528 -16.512 1.00 85.88 200 PHE A CA 1
ATOM 1505 C C . PHE A 1 200 ? 3.496 3.362 -16.408 1.00 85.88 200 PHE A C 1
ATOM 1507 O O . PHE A 1 200 ? 2.830 4.252 -15.886 1.00 85.88 200 PHE A O 1
ATOM 1514 N N . GLY A 1 201 ? 2.943 2.216 -16.820 1.00 86.00 201 GLY A N 1
ATOM 1515 C CA . GLY A 1 201 ? 1.514 1.942 -16.659 1.00 86.00 201 GLY A CA 1
ATOM 1516 C C . GLY A 1 201 ? 1.096 1.861 -15.197 1.00 86.00 201 GLY A C 1
ATOM 1517 O O . GLY A 1 201 ? 0.088 2.443 -14.800 1.00 86.00 201 GLY A O 1
ATOM 1518 N N . TRP A 1 202 ? 1.900 1.195 -14.373 1.00 85.12 202 TRP A N 1
ATOM 1519 C CA . TRP A 1 202 ? 1.663 1.125 -12.939 1.00 85.12 202 TRP A CA 1
ATOM 1520 C C . TRP A 1 202 ? 1.818 2.488 -12.251 1.00 85.12 202 TRP A C 1
ATOM 1522 O O . TRP A 1 202 ? 0.984 2.849 -11.423 1.00 85.12 202 TRP A O 1
ATOM 1532 N N . LEU A 1 203 ? 2.825 3.276 -12.637 1.00 85.12 203 LEU A N 1
ATOM 1533 C CA . LEU A 1 203 ? 3.030 4.636 -12.135 1.00 85.12 203 LEU A CA 1
ATOM 1534 C C . LEU A 1 203 ? 1.855 5.558 -12.491 1.00 85.12 203 LEU A C 1
ATOM 1536 O O . LEU A 1 203 ? 1.377 6.292 -11.634 1.00 85.12 203 LEU A O 1
ATOM 1540 N N . LEU A 1 204 ? 1.318 5.459 -13.712 1.00 85.38 204 LEU A N 1
ATOM 1541 C CA . LEU A 1 204 ? 0.140 6.224 -14.126 1.00 85.38 204 LEU A CA 1
ATOM 1542 C C . LEU A 1 204 ? -1.110 5.842 -13.315 1.00 85.38 204 LEU A C 1
ATOM 1544 O O . LEU A 1 204 ? -1.882 6.715 -12.919 1.00 85.38 204 LEU A O 1
ATOM 1548 N N . LEU A 1 205 ? -1.311 4.549 -13.032 1.00 83.50 205 LEU A N 1
ATOM 1549 C CA . LEU A 1 205 ? -2.402 4.087 -12.163 1.00 83.50 205 LEU A CA 1
ATOM 1550 C C . LEU A 1 205 ? -2.255 4.617 -10.733 1.00 83.50 205 LEU A C 1
ATOM 1552 O O . LEU A 1 205 ? -3.244 5.016 -10.115 1.00 83.50 205 LEU A O 1
ATOM 1556 N N . LEU A 1 206 ? -1.028 4.634 -10.214 1.00 81.88 206 LEU A N 1
ATOM 1557 C CA . LEU A 1 206 ? -0.721 5.169 -8.894 1.00 81.88 206 LEU A CA 1
ATOM 1558 C C . LEU A 1 206 ? -0.979 6.682 -8.827 1.00 81.88 206 LEU A C 1
ATOM 1560 O O . LEU A 1 206 ? -1.634 7.145 -7.891 1.00 81.88 206 LEU A O 1
ATOM 1564 N N . ASP A 1 207 ? -0.551 7.435 -9.840 1.00 80.19 207 ASP A N 1
ATOM 1565 C CA . ASP A 1 207 ? -0.806 8.873 -9.956 1.00 80.19 207 ASP A CA 1
ATOM 1566 C C . ASP A 1 207 ? -2.306 9.171 -10.064 1.00 80.19 207 ASP A C 1
ATOM 1568 O O . ASP A 1 207 ? -2.803 10.089 -9.406 1.00 80.19 207 ASP A O 1
ATOM 1572 N N . ALA A 1 208 ? -3.060 8.362 -10.814 1.00 80.56 208 ALA A N 1
ATOM 1573 C CA . ALA A 1 208 ? -4.519 8.449 -10.896 1.00 80.56 208 ALA A CA 1
ATOM 1574 C C . ALA A 1 208 ? -5.198 8.197 -9.541 1.00 80.56 208 ALA A C 1
ATOM 1576 O O . ALA A 1 208 ? -6.100 8.944 -9.148 1.00 80.56 208 ALA A O 1
ATOM 1577 N N . ALA A 1 209 ? -4.743 7.191 -8.791 1.00 76.69 209 ALA A N 1
ATOM 1578 C CA . ALA A 1 209 ? -5.252 6.903 -7.453 1.00 76.69 209 ALA A CA 1
ATOM 1579 C C . ALA A 1 209 ? -4.936 8.040 -6.462 1.00 76.69 209 ALA A C 1
ATOM 1581 O O . ALA A 1 209 ? -5.812 8.469 -5.706 1.00 76.69 209 ALA A O 1
ATOM 1582 N N . LEU A 1 210 ? -3.713 8.576 -6.496 1.00 75.12 210 LEU A N 1
ATOM 1583 C CA . LEU A 1 210 ? -3.290 9.719 -5.682 1.00 75.12 210 LEU A CA 1
ATOM 1584 C C . LEU A 1 210 ? -4.049 10.997 -6.043 1.00 75.12 210 LEU A C 1
ATOM 1586 O O . LEU A 1 210 ? -4.398 11.774 -5.154 1.00 75.12 210 LEU A O 1
ATOM 1590 N N . ALA A 1 211 ? -4.348 11.203 -7.323 1.00 74.31 211 ALA A N 1
ATOM 1591 C CA . ALA A 1 211 ? -5.155 12.319 -7.787 1.00 74.31 211 ALA A CA 1
ATOM 1592 C C . ALA A 1 211 ? -6.585 12.254 -7.248 1.00 74.31 211 ALA A C 1
ATOM 1594 O O . ALA A 1 211 ? -7.091 13.230 -6.691 1.00 74.31 211 ALA A O 1
ATOM 1595 N N . LEU A 1 212 ? -7.215 11.082 -7.333 1.00 71.50 212 LEU A N 1
ATOM 1596 C CA . LEU A 1 212 ? -8.532 10.853 -6.745 1.00 71.50 212 LEU A CA 1
ATOM 1597 C C . LEU A 1 212 ? -8.510 11.080 -5.222 1.00 71.50 212 LEU A C 1
ATOM 1599 O O . LEU A 1 212 ? -9.440 11.660 -4.651 1.00 71.50 212 LEU A O 1
ATOM 1603 N N . LEU A 1 213 ? -7.421 10.680 -4.561 1.00 69.31 213 LEU A N 1
ATOM 1604 C CA . LEU A 1 213 ? -7.222 10.914 -3.135 1.00 69.31 213 LEU A CA 1
ATOM 1605 C C . LEU A 1 213 ? -7.088 12.401 -2.800 1.00 69.31 213 LEU A C 1
ATOM 1607 O O . LEU A 1 213 ? -7.686 12.879 -1.840 1.00 69.31 213 LEU A O 1
ATOM 1611 N N . ALA A 1 214 ? -6.315 13.146 -3.583 1.00 70.25 214 ALA A N 1
ATOM 1612 C CA . ALA A 1 214 ? -6.106 14.570 -3.368 1.00 70.25 214 ALA A CA 1
ATOM 1613 C C . ALA A 1 214 ? -7.422 15.353 -3.497 1.00 70.25 214 ALA A C 1
ATOM 1615 O O . ALA A 1 214 ? -7.689 16.230 -2.672 1.00 70.25 214 ALA A O 1
ATOM 1616 N N . VAL A 1 215 ? -8.276 14.979 -4.459 1.00 68.62 215 VAL A N 1
ATOM 1617 C CA . VAL A 1 215 ? -9.620 15.555 -4.637 1.00 68.62 215 VAL A CA 1
ATOM 1618 C C . VAL A 1 215 ? -10.538 15.239 -3.450 1.00 68.62 215 VAL A C 1
ATOM 1620 O O . VAL A 1 215 ? -11.310 16.096 -3.037 1.00 68.62 215 VAL A O 1
ATOM 1623 N N . THR A 1 216 ? -10.440 14.044 -2.861 1.00 64.94 216 THR A N 1
ATOM 1624 C CA . THR A 1 216 ? -11.333 13.604 -1.769 1.00 64.94 216 THR A CA 1
ATOM 1625 C C . THR A 1 216 ? -10.859 13.989 -0.364 1.00 64.94 216 THR A C 1
ATOM 1627 O O . THR A 1 216 ? -11.680 14.159 0.541 1.00 64.94 216 THR A O 1
ATOM 1630 N N . ILE A 1 217 ? -9.546 14.108 -0.144 1.00 63.25 217 ILE A N 1
ATOM 1631 C CA . ILE A 1 217 ? -8.956 14.337 1.183 1.00 63.25 217 ILE A CA 1
ATOM 1632 C C . ILE A 1 217 ? -8.515 15.792 1.377 1.00 63.25 217 ILE A C 1
ATOM 1634 O O . ILE A 1 217 ? -8.490 16.249 2.522 1.00 63.25 217 ILE A O 1
ATOM 1638 N N . GLY A 1 218 ? -8.188 16.530 0.307 1.00 56.22 218 GLY A N 1
ATOM 1639 C CA . GLY A 1 218 ? -7.834 17.954 0.363 1.00 56.22 218 GLY A CA 1
ATOM 1640 C C . GLY A 1 218 ? -6.350 18.368 0.504 1.00 56.22 218 GLY A C 1
ATOM 1641 O O . GLY A 1 218 ? -6.101 19.574 0.431 1.00 56.22 218 GLY A O 1
ATOM 1642 N N . PRO A 1 219 ? -5.321 17.502 0.669 1.00 61.34 219 PRO A N 1
ATOM 1643 C CA . PRO A 1 219 ? -3.938 17.964 0.631 1.00 61.34 219 PRO A CA 1
ATOM 1644 C C . PRO A 1 219 ? -3.472 18.112 -0.823 1.00 61.34 219 PRO A C 1
ATOM 1646 O O . PRO A 1 219 ? -3.133 17.131 -1.480 1.00 61.34 219 PRO A O 1
ATOM 1649 N N . GLY A 1 220 ? -3.358 19.352 -1.311 1.00 58.34 220 GLY A N 1
ATOM 1650 C CA . GLY A 1 220 ? -2.737 19.645 -2.616 1.00 58.34 220 GLY A CA 1
ATOM 1651 C C . GLY A 1 220 ? -1.270 19.187 -2.733 1.00 58.34 220 GLY A C 1
ATOM 1652 O O . GLY A 1 220 ? -0.759 19.030 -3.838 1.00 58.34 220 GLY A O 1
ATOM 1653 N N . LEU A 1 221 ? -0.612 18.911 -1.599 1.00 60.53 221 LEU A N 1
ATOM 1654 C CA . LEU A 1 221 ? 0.744 18.350 -1.517 1.00 60.53 221 LEU A CA 1
ATOM 1655 C C . LEU A 1 221 ? 0.876 16.969 -2.182 1.00 60.53 221 LEU A C 1
ATOM 1657 O O . LEU A 1 221 ? 1.951 16.650 -2.678 1.00 60.53 221 LEU A O 1
ATOM 1661 N N . LEU A 1 222 ? -0.197 16.169 -2.231 1.00 63.19 222 LEU A N 1
ATOM 1662 C CA . LEU A 1 222 ? -0.173 14.828 -2.836 1.00 63.19 222 LEU A CA 1
ATOM 1663 C C . LEU A 1 222 ? 0.057 14.873 -4.345 1.00 63.19 222 LEU A C 1
ATOM 1665 O O . LEU A 1 222 ? 0.841 14.090 -4.866 1.00 63.19 222 LEU A O 1
ATOM 1669 N N . HIS A 1 223 ? -0.584 15.814 -5.039 1.00 67.19 223 HIS A N 1
ATOM 1670 C CA . HIS A 1 223 ? -0.406 15.968 -6.481 1.00 67.19 223 HIS A CA 1
ATOM 1671 C C . HIS A 1 223 ? 1.008 16.417 -6.850 1.00 67.19 223 HIS A C 1
ATOM 1673 O O . HIS A 1 223 ? 1.557 15.945 -7.842 1.00 67.19 223 HIS A O 1
ATOM 1679 N N . LEU A 1 224 ? 1.602 17.303 -6.045 1.00 68.06 224 LEU A N 1
ATOM 1680 C CA . LEU A 1 224 ? 2.978 17.748 -6.260 1.00 68.06 224 LEU A CA 1
ATOM 1681 C C . LEU A 1 224 ? 3.975 16.631 -5.943 1.00 68.06 224 LEU A C 1
ATOM 1683 O O . LEU A 1 224 ? 4.918 16.436 -6.701 1.00 68.06 224 LEU A O 1
ATOM 1687 N N . GLY A 1 225 ? 3.741 15.870 -4.869 1.00 70.38 225 GLY A N 1
ATOM 1688 C CA . GLY A 1 225 ? 4.543 14.693 -4.537 1.00 70.38 225 GLY A CA 1
ATOM 1689 C C . GLY A 1 225 ? 4.494 13.621 -5.627 1.00 70.38 225 GLY A C 1
ATOM 1690 O O . GLY A 1 225 ? 5.542 13.100 -5.993 1.00 70.38 225 GLY A O 1
ATOM 1691 N N . ALA A 1 226 ? 3.309 13.352 -6.185 1.00 72.12 226 ALA A N 1
ATOM 1692 C CA . ALA A 1 226 ? 3.126 12.443 -7.315 1.00 72.12 226 ALA A CA 1
ATOM 1693 C C . ALA A 1 226 ? 3.901 12.926 -8.552 1.00 72.12 226 ALA A C 1
ATOM 1695 O O . ALA A 1 226 ? 4.751 12.203 -9.054 1.00 72.12 226 ALA A O 1
ATOM 1696 N N . GLY A 1 227 ? 3.711 14.186 -8.969 1.00 73.62 227 GLY A N 1
ATOM 1697 C CA . GLY A 1 227 ? 4.421 14.742 -10.131 1.00 73.62 227 GLY A CA 1
ATOM 1698 C C . GLY A 1 227 ? 5.942 14.717 -9.967 1.00 73.62 227 GLY A C 1
ATOM 1699 O O . GLY A 1 227 ? 6.663 14.292 -10.866 1.00 73.62 227 GLY A O 1
ATOM 1700 N N . LEU A 1 228 ? 6.445 15.095 -8.787 1.00 78.44 228 LEU A N 1
ATOM 1701 C CA . LEU A 1 228 ? 7.875 15.032 -8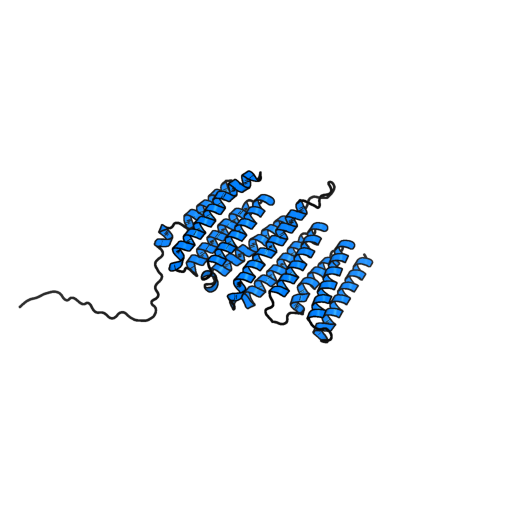.484 1.00 78.44 228 LEU A CA 1
ATOM 1702 C C . LEU A 1 228 ? 8.402 13.592 -8.526 1.00 78.44 228 LEU A C 1
ATOM 1704 O O . LEU A 1 228 ? 9.462 13.349 -9.096 1.00 78.44 228 LEU A O 1
ATOM 1708 N N . ALA A 1 229 ? 7.675 12.638 -7.944 1.00 76.75 229 ALA A N 1
ATOM 1709 C CA . ALA A 1 229 ? 8.052 11.232 -7.981 1.00 76.75 229 ALA A CA 1
ATOM 1710 C C . ALA A 1 229 ? 8.073 10.696 -9.418 1.00 76.75 229 ALA A C 1
ATOM 1712 O O . ALA A 1 229 ? 9.031 10.028 -9.794 1.00 76.75 229 ALA A O 1
ATOM 1713 N N . THR A 1 230 ? 7.095 11.058 -10.247 1.00 82.94 230 THR A N 1
ATOM 1714 C CA . THR A 1 230 ? 7.043 10.659 -11.656 1.00 82.94 230 THR A CA 1
ATOM 1715 C C . THR A 1 230 ? 8.230 11.209 -12.440 1.00 82.94 230 THR A C 1
ATOM 1717 O O . THR A 1 230 ? 8.851 10.473 -13.207 1.00 82.94 230 THR A O 1
ATOM 1720 N N . LEU A 1 231 ? 8.641 12.454 -12.180 1.00 80.56 231 LEU A N 1
ATOM 1721 C CA . LEU A 1 231 ? 9.871 13.024 -12.743 1.00 80.56 231 LEU A CA 1
ATOM 1722 C C . LEU A 1 231 ? 11.129 12.277 -12.283 1.00 80.56 231 LEU A C 1
ATOM 1724 O O . LEU A 1 231 ? 11.995 11.971 -13.101 1.00 80.56 231 LEU A O 1
ATOM 1728 N N . LEU A 1 232 ? 11.227 11.961 -10.989 1.00 82.81 232 LEU A N 1
ATOM 1729 C CA . LEU A 1 232 ? 12.366 11.232 -10.425 1.00 82.81 232 LEU A CA 1
ATOM 1730 C C . LEU A 1 232 ? 12.473 9.813 -10.989 1.00 82.81 232 LEU A C 1
ATOM 1732 O O . LEU A 1 232 ? 13.570 9.381 -11.337 1.00 82.81 232 LEU A O 1
ATOM 1736 N N . VAL A 1 233 ? 11.349 9.107 -11.120 1.00 82.94 233 VAL A N 1
ATOM 1737 C CA . VAL A 1 233 ? 11.278 7.770 -11.720 1.00 82.94 233 VAL A CA 1
ATOM 1738 C C . VAL A 1 233 ? 11.736 7.815 -13.172 1.00 82.94 233 VAL A C 1
ATOM 1740 O O . VAL A 1 233 ? 12.561 6.999 -13.580 1.00 82.94 233 VAL A O 1
ATOM 1743 N N . PHE A 1 234 ? 11.255 8.794 -13.938 1.00 81.75 234 PHE A N 1
ATOM 1744 C CA . PHE A 1 234 ? 11.629 8.945 -15.338 1.00 81.75 234 PHE A CA 1
ATOM 1745 C C . PHE A 1 234 ? 13.123 9.247 -15.498 1.00 81.75 234 PHE A C 1
ATOM 1747 O O . PHE A 1 234 ? 13.803 8.594 -16.287 1.00 81.75 234 PHE A O 1
ATOM 1754 N N . ALA A 1 235 ? 13.663 10.173 -14.699 1.00 82.06 235 ALA A N 1
ATOM 1755 C CA . ALA A 1 235 ? 15.085 10.510 -14.702 1.00 82.06 235 ALA A CA 1
ATOM 1756 C C . ALA A 1 235 ? 15.970 9.329 -14.261 1.00 82.06 235 ALA A C 1
ATOM 1758 O O . ALA A 1 235 ? 17.022 9.080 -14.854 1.00 82.06 235 ALA A O 1
ATOM 1759 N N . ALA A 1 236 ? 15.546 8.577 -13.240 1.00 82.19 236 ALA A N 1
ATOM 1760 C CA . ALA A 1 236 ? 16.249 7.385 -12.778 1.00 82.19 236 ALA A CA 1
ATOM 1761 C C . ALA A 1 236 ? 16.283 6.298 -13.859 1.00 82.19 236 ALA A C 1
ATOM 1763 O O . ALA A 1 236 ? 17.353 5.752 -14.131 1.00 82.19 236 ALA A O 1
ATOM 1764 N N . TRP A 1 237 ? 15.148 6.046 -14.515 1.00 83.12 237 TRP A N 1
ATOM 1765 C CA . TRP A 1 237 ? 15.041 5.076 -15.600 1.00 83.12 237 TRP A CA 1
ATOM 1766 C C . TRP A 1 237 ? 15.900 5.469 -16.806 1.00 83.12 237 TRP A C 1
ATOM 1768 O O . TRP A 1 237 ? 16.678 4.652 -17.294 1.00 83.12 237 TRP A O 1
ATOM 1778 N N . LEU A 1 238 ? 15.842 6.736 -17.230 1.00 81.75 238 LEU A N 1
ATOM 1779 C CA . LEU A 1 238 ? 16.635 7.251 -18.349 1.00 81.75 238 LEU A CA 1
ATOM 1780 C C . LEU A 1 238 ? 18.144 7.077 -18.111 1.00 81.75 238 LEU A C 1
ATOM 1782 O O . LEU A 1 238 ? 18.908 6.795 -19.029 1.00 81.75 238 LEU A O 1
ATOM 1786 N N . ARG A 1 239 ? 18.575 7.219 -16.853 1.00 80.69 239 ARG A N 1
ATOM 1787 C CA . ARG A 1 239 ? 19.974 7.065 -16.446 1.00 80.69 239 ARG A CA 1
ATOM 1788 C C . ARG A 1 239 ? 20.416 5.605 -16.344 1.00 80.69 239 ARG A C 1
ATOM 1790 O O . ARG A 1 239 ? 21.572 5.314 -16.636 1.00 80.69 239 ARG A O 1
ATOM 1797 N N . ALA A 1 240 ? 19.549 4.721 -15.854 1.00 76.44 240 ALA A N 1
ATOM 1798 C CA . ALA A 1 240 ? 19.933 3.370 -15.439 1.00 76.44 240 ALA A CA 1
ATOM 1799 C C . ALA A 1 240 ? 19.536 2.265 -16.429 1.00 76.44 240 ALA A C 1
ATOM 1801 O O . ALA A 1 240 ? 20.169 1.212 -16.434 1.00 76.44 240 ALA A O 1
ATOM 1802 N N . ALA A 1 241 ? 18.488 2.471 -17.229 1.00 74.94 241 ALA A N 1
ATOM 1803 C CA . ALA A 1 241 ? 17.826 1.394 -17.961 1.00 74.94 241 ALA A CA 1
ATOM 1804 C C . ALA A 1 241 ? 17.221 1.819 -19.313 1.00 74.94 241 ALA A C 1
ATOM 1806 O O . ALA A 1 241 ? 16.317 1.155 -19.823 1.00 74.94 241 ALA A O 1
ATOM 1807 N N . PHE A 1 242 ? 17.699 2.925 -19.889 1.00 77.06 242 PHE A N 1
ATOM 1808 C CA . PHE A 1 242 ? 17.245 3.403 -21.193 1.00 77.06 242 PHE A CA 1
ATOM 1809 C C . PHE A 1 242 ? 17.551 2.392 -22.306 1.00 77.06 242 PHE A C 1
ATOM 1811 O O . PHE A 1 242 ? 18.684 1.933 -22.454 1.00 77.06 242 PHE A O 1
ATOM 1818 N N . VAL A 1 243 ? 16.533 2.091 -23.115 1.00 76.31 243 VAL A N 1
ATOM 1819 C CA . VAL A 1 243 ? 16.637 1.228 -24.297 1.00 76.31 243 VAL A CA 1
ATOM 1820 C C . VAL A 1 243 ? 16.486 2.106 -25.549 1.00 76.31 243 VAL A C 1
ATOM 1822 O O . VAL A 1 243 ? 15.420 2.703 -25.715 1.00 76.31 243 VAL A O 1
ATOM 1825 N N . PRO A 1 244 ? 17.497 2.194 -26.438 1.00 74.25 244 PRO A N 1
ATOM 1826 C CA . PRO A 1 244 ? 17.478 3.095 -27.599 1.00 74.25 244 PRO A CA 1
ATOM 1827 C C . PRO A 1 244 ? 16.273 2.913 -28.533 1.00 74.25 244 PRO A C 1
ATOM 1829 O O . PRO A 1 244 ? 15.696 3.893 -29.001 1.00 74.25 244 PRO A O 1
ATOM 1832 N N . ASP A 1 245 ? 15.834 1.671 -28.741 1.00 77.88 245 ASP A N 1
ATOM 1833 C CA . ASP A 1 245 ? 14.714 1.350 -29.636 1.00 77.88 245 ASP A CA 1
ATOM 1834 C C . ASP A 1 245 ? 13.334 1.698 -29.045 1.00 77.88 245 ASP A C 1
ATOM 1836 O O . ASP A 1 245 ? 12.324 1.680 -29.748 1.00 77.88 245 ASP A O 1
ATOM 1840 N N . ALA A 1 246 ? 13.261 2.048 -27.756 1.00 77.12 246 ALA A N 1
ATOM 1841 C CA . ALA A 1 246 ? 12.003 2.338 -27.068 1.00 77.12 246 ALA A CA 1
ATOM 1842 C C . ALA A 1 246 ? 11.513 3.789 -27.249 1.00 77.12 246 ALA A C 1
ATOM 1844 O O . ALA A 1 246 ? 10.433 4.129 -26.762 1.00 77.12 246 ALA A O 1
ATOM 1845 N N . TRP A 1 247 ? 12.258 4.650 -27.954 1.00 76.38 247 TRP A N 1
ATOM 1846 C CA . TRP A 1 247 ? 11.955 6.083 -28.086 1.00 76.38 247 TRP A CA 1
ATOM 1847 C C . TRP A 1 247 ? 10.508 6.429 -28.512 1.00 76.38 247 TRP A C 1
ATOM 1849 O O . TRP A 1 247 ? 9.953 7.361 -27.919 1.00 76.38 247 TRP A O 1
ATOM 1859 N N . PRO A 1 248 ? 9.822 5.697 -29.424 1.00 82.75 248 PRO A N 1
ATOM 1860 C CA . PRO A 1 248 ? 8.446 6.036 -29.798 1.00 82.75 248 PRO A CA 1
ATOM 1861 C C . PRO A 1 248 ? 7.460 5.730 -28.666 1.00 82.75 248 PRO A C 1
ATOM 1863 O O . PRO A 1 248 ? 6.548 6.509 -28.386 1.00 82.75 248 PRO A O 1
ATOM 1866 N N . ALA A 1 249 ? 7.658 4.602 -27.979 1.00 82.88 249 ALA A N 1
ATOM 1867 C CA . ALA A 1 249 ? 6.821 4.195 -26.857 1.00 82.88 249 ALA A CA 1
ATOM 1868 C C . ALA A 1 249 ? 7.000 5.134 -25.656 1.00 82.88 249 ALA A C 1
ATOM 1870 O O . ALA A 1 249 ? 6.032 5.438 -24.959 1.00 82.88 249 ALA A O 1
ATOM 1871 N N . ILE A 1 250 ? 8.220 5.636 -25.443 1.00 79.81 250 ILE A N 1
ATOM 1872 C CA . ILE A 1 250 ? 8.527 6.634 -24.414 1.00 79.81 250 ILE A CA 1
ATOM 1873 C C . ILE A 1 250 ? 7.736 7.919 -24.670 1.00 79.81 250 ILE A C 1
ATOM 1875 O O . ILE A 1 250 ? 7.065 8.395 -23.759 1.00 79.81 250 ILE A O 1
ATOM 1879 N N . LEU A 1 251 ? 7.740 8.445 -25.901 1.00 81.44 251 LEU A N 1
ATOM 1880 C CA . LEU A 1 251 ? 6.946 9.629 -26.258 1.00 81.44 251 LEU A CA 1
ATOM 1881 C C . LEU A 1 251 ? 5.447 9.417 -26.004 1.00 81.44 251 LEU A C 1
ATOM 1883 O O . LEU A 1 251 ? 4.779 10.318 -25.498 1.00 81.44 251 LEU A O 1
ATOM 1887 N N . GLY A 1 252 ? 4.932 8.217 -26.291 1.00 84.81 252 GLY A N 1
ATOM 1888 C CA . GLY A 1 252 ? 3.553 7.844 -25.970 1.00 84.81 252 GLY A CA 1
ATOM 1889 C C . GLY A 1 252 ? 3.245 7.932 -24.471 1.00 84.81 252 GLY A C 1
ATOM 1890 O O . GLY A 1 252 ? 2.238 8.522 -24.080 1.00 84.81 252 GLY A O 1
ATOM 1891 N N . TRP A 1 253 ? 4.131 7.411 -23.618 1.00 86.25 253 TRP A N 1
ATOM 1892 C CA . TRP A 1 253 ? 3.982 7.514 -22.163 1.00 86.25 253 TRP A CA 1
ATOM 1893 C C . TRP A 1 253 ? 4.103 8.951 -21.658 1.00 86.25 253 TRP A C 1
ATOM 1895 O O . TRP A 1 253 ? 3.287 9.373 -20.841 1.00 86.25 253 TRP A O 1
ATOM 1905 N N . VAL A 1 254 ? 5.064 9.724 -22.167 1.00 81.19 254 VAL A N 1
ATOM 1906 C CA . VAL A 1 254 ? 5.207 11.153 -21.846 1.00 81.19 254 VAL A CA 1
ATOM 1907 C C . VAL A 1 254 ? 3.918 11.904 -22.166 1.00 81.19 254 VAL A C 1
ATOM 1909 O O . VAL A 1 254 ? 3.391 12.609 -21.307 1.00 81.19 254 VAL A O 1
ATOM 1912 N N . ALA A 1 255 ? 3.365 11.705 -23.365 1.00 81.75 255 ALA A N 1
ATOM 1913 C CA . ALA A 1 255 ? 2.103 12.313 -23.765 1.00 81.75 255 ALA A CA 1
ATOM 1914 C C . ALA A 1 255 ? 0.950 11.903 -22.834 1.00 81.75 255 ALA A C 1
ATOM 1916 O O . ALA A 1 255 ? 0.146 12.753 -22.451 1.00 81.75 255 ALA A O 1
ATOM 1917 N N . ALA A 1 256 ? 0.894 10.634 -22.414 1.00 85.56 256 ALA A N 1
ATOM 1918 C CA . ALA A 1 256 ? -0.110 10.148 -21.470 1.00 85.56 256 ALA A CA 1
ATOM 1919 C C . ALA A 1 256 ? -0.005 10.828 -20.092 1.00 85.56 256 ALA A C 1
ATOM 1921 O O . ALA A 1 256 ? -1.020 11.290 -19.569 1.00 85.56 256 ALA A O 1
ATOM 1922 N N . PHE A 1 257 ? 1.201 10.956 -19.524 1.00 82.94 257 PHE A N 1
ATOM 1923 C CA . PHE A 1 257 ? 1.412 11.664 -18.254 1.00 82.94 257 PHE A CA 1
ATOM 1924 C C . PHE A 1 257 ? 1.081 13.155 -18.367 1.00 82.94 257 PHE A C 1
ATOM 1926 O O . PHE A 1 257 ? 0.391 13.699 -17.504 1.00 82.94 257 PHE A O 1
ATOM 1933 N N . VAL A 1 258 ? 1.504 13.816 -19.449 1.00 79.19 258 VAL A N 1
ATOM 1934 C CA . VAL A 1 258 ? 1.179 15.229 -19.700 1.00 79.19 258 VAL A CA 1
ATOM 1935 C C . VAL A 1 258 ? -0.334 15.424 -19.797 1.00 79.19 258 VAL A C 1
ATOM 1937 O O . VAL A 1 258 ? -0.877 16.307 -19.134 1.00 79.19 258 VAL A O 1
ATOM 1940 N N . LEU A 1 259 ? -1.035 14.577 -20.557 1.00 83.31 259 LEU A N 1
ATOM 1941 C CA . LEU A 1 259 ? -2.491 14.639 -20.684 1.00 83.31 259 LEU A CA 1
ATOM 1942 C C . LEU A 1 259 ? -3.186 14.385 -19.340 1.00 83.31 259 LEU A C 1
ATOM 1944 O O . LEU A 1 259 ? -4.140 15.085 -18.998 1.00 83.31 259 LEU A O 1
ATOM 1948 N N . PHE A 1 260 ? -2.699 13.424 -18.555 1.00 82.81 260 PHE A N 1
ATOM 1949 C CA . PHE A 1 260 ? -3.220 13.134 -17.223 1.00 82.81 260 PHE A CA 1
ATOM 1950 C C . PHE A 1 260 ? -3.099 14.350 -16.290 1.00 82.81 260 PHE A C 1
ATOM 1952 O O . PHE A 1 260 ? -4.107 14.814 -15.752 1.00 82.81 260 PHE A O 1
ATOM 1959 N N . TYR A 1 261 ? -1.906 14.939 -16.156 1.00 75.81 261 TYR A N 1
ATOM 1960 C CA . TYR A 1 261 ? -1.707 16.116 -15.303 1.00 75.81 261 TYR A CA 1
ATOM 1961 C C . TYR A 1 261 ? -2.421 17.370 -15.832 1.00 75.81 261 TYR A C 1
ATOM 1963 O O . TYR A 1 261 ? -2.870 18.194 -15.034 1.00 75.81 261 TYR A O 1
ATOM 1971 N N . ALA A 1 262 ? -2.594 17.502 -17.152 1.00 77.69 262 ALA A N 1
ATOM 1972 C CA . ALA A 1 262 ? -3.349 18.596 -17.763 1.00 77.69 262 ALA A CA 1
ATOM 1973 C C . ALA A 1 262 ? -4.868 18.475 -17.547 1.00 77.69 262 ALA A C 1
ATOM 1975 O O . ALA A 1 262 ? -5.543 19.487 -17.368 1.00 77.69 262 ALA A O 1
ATOM 1976 N N . THR A 1 263 ? -5.418 17.255 -17.537 1.00 76.94 263 THR A N 1
ATOM 1977 C CA . THR A 1 263 ? -6.865 17.000 -17.375 1.00 76.94 263 THR A CA 1
ATOM 1978 C C . THR A 1 263 ? -7.306 16.876 -15.915 1.00 76.94 263 THR A C 1
ATOM 1980 O O . THR A 1 263 ? -8.445 17.226 -15.591 1.00 76.94 263 THR A O 1
ATOM 1983 N N . ALA A 1 264 ? -6.406 16.478 -15.010 1.00 71.25 264 ALA A N 1
ATOM 1984 C CA . ALA A 1 264 ? -6.628 16.423 -13.564 1.00 71.25 264 ALA A CA 1
ATOM 1985 C C . ALA A 1 264 ? -7.315 17.673 -12.951 1.00 71.25 264 ALA A C 1
ATOM 1987 O O . ALA A 1 264 ? -8.286 17.503 -12.208 1.00 71.25 264 ALA A O 1
ATOM 1988 N N . PRO A 1 265 ? -6.919 18.930 -13.256 1.00 66.31 265 PRO A N 1
ATOM 1989 C CA . PRO A 1 265 ? -7.583 20.118 -12.709 1.00 66.31 265 PRO A CA 1
ATOM 1990 C C . PRO A 1 265 ? -9.011 20.311 -13.233 1.00 66.31 265 PRO A C 1
ATOM 1992 O O . PRO A 1 265 ? -9.879 20.775 -12.493 1.00 66.31 265 PRO A O 1
ATOM 1995 N N . PHE A 1 266 ? -9.287 19.944 -14.487 1.00 67.38 266 PHE A N 1
ATOM 1996 C CA . PHE A 1 266 ? -10.633 20.028 -15.059 1.00 67.38 266 PHE A CA 1
ATOM 1997 C C . PHE A 1 266 ? -11.567 18.998 -14.420 1.00 67.38 266 PHE A C 1
ATOM 1999 O O . PHE A 1 266 ? -12.712 19.320 -14.095 1.00 67.38 266 PHE A O 1
ATOM 2006 N N . ALA A 1 267 ? -11.064 17.784 -14.183 1.00 68.00 267 ALA A N 1
ATOM 2007 C CA . ALA A 1 267 ? -11.787 16.745 -13.460 1.00 68.00 267 ALA A CA 1
ATOM 2008 C C . ALA A 1 267 ? -12.083 17.168 -12.009 1.00 68.00 267 ALA A C 1
ATOM 2010 O O . ALA A 1 267 ? -13.217 17.035 -11.552 1.00 68.00 267 ALA A O 1
ATOM 2011 N N . ALA A 1 268 ? -11.108 17.766 -11.315 1.00 65.81 268 ALA A N 1
ATOM 2012 C CA . ALA A 1 268 ? -11.291 18.277 -9.956 1.00 65.81 268 ALA A CA 1
ATOM 2013 C C . ALA A 1 268 ? -12.341 19.403 -9.881 1.00 65.81 268 ALA A C 1
ATOM 2015 O O . ALA A 1 268 ? -13.206 19.383 -9.002 1.00 65.81 268 ALA A O 1
ATOM 2016 N N . ARG A 1 269 ? -12.336 20.335 -10.848 1.00 67.56 269 ARG A N 1
ATOM 2017 C CA . ARG A 1 269 ? -13.342 21.409 -10.949 1.00 67.56 269 ARG A CA 1
ATOM 2018 C C . ARG A 1 269 ? -14.751 20.868 -11.206 1.00 67.56 269 ARG A C 1
ATOM 2020 O O . ARG A 1 269 ? -15.692 21.353 -10.586 1.00 67.56 269 ARG A O 1
ATOM 2027 N N . ARG A 1 270 ? -14.908 19.846 -12.060 1.00 66.00 270 ARG A N 1
ATOM 2028 C CA . ARG A 1 270 ? -16.209 19.174 -12.280 1.00 66.00 270 ARG A CA 1
ATOM 2029 C C . ARG A 1 270 ? -16.742 18.481 -11.026 1.00 66.00 270 ARG A C 1
ATOM 2031 O O . ARG A 1 270 ? -17.951 18.387 -10.861 1.00 66.00 270 ARG A O 1
ATOM 2038 N N . LEU A 1 271 ? -15.852 18.021 -10.149 1.00 63.44 271 LEU A N 1
ATOM 2039 C CA . LEU A 1 271 ? -16.192 17.390 -8.872 1.00 63.44 271 LEU A CA 1
ATOM 2040 C C . LEU A 1 271 ? -16.400 18.403 -7.728 1.00 63.44 271 LEU A C 1
ATOM 2042 O O . LEU A 1 271 ? -16.599 17.992 -6.589 1.00 63.44 271 LEU A O 1
ATOM 2046 N N . GLY A 1 272 ? -16.370 19.713 -8.009 1.00 57.22 272 GLY A N 1
ATOM 2047 C CA . GLY A 1 272 ? -16.644 20.766 -7.025 1.00 57.22 272 GLY A CA 1
ATOM 2048 C C . GLY A 1 272 ? -15.478 21.099 -6.086 1.00 57.22 272 GLY A C 1
ATOM 2049 O O . GLY A 1 272 ? -15.677 21.809 -5.102 1.00 57.22 272 GLY A O 1
ATOM 2050 N N . HIS A 1 273 ? -14.260 20.625 -6.374 1.00 59.16 273 HIS A N 1
ATOM 2051 C CA . HIS A 1 273 ? -13.076 20.857 -5.544 1.00 59.16 273 HIS A CA 1
ATOM 2052 C C . HIS A 1 273 ? -12.038 21.734 -6.265 1.00 59.16 273 HIS A C 1
ATOM 2054 O O . HIS A 1 273 ? -11.571 21.419 -7.360 1.00 59.16 273 HIS A O 1
ATOM 2060 N N . ALA A 1 274 ? -11.639 22.844 -5.635 1.00 54.31 274 ALA A N 1
ATOM 2061 C CA . ALA A 1 274 ? -10.597 23.730 -6.150 1.00 54.31 274 ALA A CA 1
ATOM 2062 C C . ALA A 1 274 ? -9.205 23.256 -5.692 1.00 54.31 274 ALA A C 1
ATOM 2064 O O . ALA A 1 274 ? -8.789 23.505 -4.560 1.00 54.31 274 ALA A O 1
ATOM 2065 N N . LEU A 1 275 ? -8.466 22.580 -6.575 1.00 55.22 275 LEU A N 1
ATOM 2066 C CA . LEU A 1 275 ? -7.027 22.365 -6.391 1.00 55.22 275 LEU A CA 1
ATOM 2067 C C . LEU A 1 275 ? -6.307 23.725 -6.467 1.00 55.22 275 LEU A C 1
ATOM 2069 O O . LEU A 1 275 ? -6.604 24.533 -7.346 1.00 55.22 275 LEU A O 1
ATOM 2073 N N . ARG A 1 276 ? -5.370 24.007 -5.549 1.00 54.25 276 ARG A N 1
ATOM 2074 C CA . ARG A 1 276 ? -4.599 25.267 -5.564 1.00 54.25 276 ARG A CA 1
ATOM 2075 C C . ARG A 1 276 ? -3.783 25.373 -6.870 1.00 54.25 276 ARG A C 1
ATOM 2077 O O . ARG A 1 276 ? -2.923 24.545 -7.139 1.00 54.25 276 ARG A O 1
ATOM 2084 N N . GLU A 1 277 ? -4.017 26.433 -7.648 1.00 49.78 277 GLU A N 1
ATOM 2085 C CA . GLU A 1 277 ? -3.363 26.735 -8.941 1.00 49.78 277 GLU A CA 1
ATOM 2086 C C . GLU A 1 277 ? -1.811 26.705 -8.970 1.00 49.78 277 GLU A C 1
ATOM 2088 O O . GLU A 1 277 ? -1.259 26.190 -9.946 1.00 49.78 277 GLU A O 1
ATOM 2093 N N . PRO A 1 278 ? -1.061 27.212 -7.964 1.00 50.38 278 PRO A N 1
ATOM 2094 C CA . PRO A 1 278 ? 0.402 27.311 -8.077 1.00 50.38 278 PRO A CA 1
ATOM 2095 C C . PRO A 1 278 ? 1.124 25.956 -8.022 1.00 50.38 278 PRO A C 1
ATOM 2097 O O . PRO A 1 278 ? 2.182 25.791 -8.620 1.00 50.38 278 PRO A O 1
ATOM 2100 N N . THR A 1 279 ? 0.541 24.964 -7.347 1.00 48.56 279 THR A N 1
ATOM 2101 C CA . THR A 1 279 ? 1.090 23.600 -7.217 1.00 48.56 279 THR A CA 1
ATOM 2102 C C . THR A 1 279 ? 1.009 22.832 -8.540 1.00 48.56 279 THR A C 1
ATOM 2104 O O . THR A 1 279 ? 1.834 21.966 -8.819 1.00 48.56 279 THR A O 1
ATOM 2107 N N . LEU A 1 280 ? 0.035 23.191 -9.376 1.00 50.25 280 LEU A N 1
ATOM 2108 C CA . LEU A 1 280 ? -0.301 22.513 -10.622 1.00 50.25 280 LEU A CA 1
ATOM 2109 C C . LEU A 1 280 ? 0.561 22.991 -11.801 1.00 50.25 280 LEU A C 1
ATOM 2111 O O . LEU A 1 280 ? 0.970 22.191 -12.640 1.00 50.25 280 LEU A O 1
ATOM 2115 N N . ARG A 1 281 ? 0.903 24.287 -11.818 1.00 50.91 281 ARG A N 1
ATOM 2116 C CA . ARG A 1 281 ? 1.803 24.874 -12.822 1.00 50.91 281 ARG A CA 1
ATOM 2117 C C . ARG A 1 281 ? 3.240 24.368 -12.686 1.00 50.91 281 ARG A C 1
ATOM 2119 O O . ARG A 1 281 ? 3.874 24.140 -13.706 1.00 50.91 281 ARG A O 1
ATOM 2126 N N . LEU A 1 282 ? 3.732 24.132 -11.464 1.00 52.59 282 LEU A N 1
ATOM 2127 C CA . LEU A 1 282 ? 5.074 23.566 -11.251 1.00 52.59 282 LEU A CA 1
ATOM 2128 C C . LEU A 1 282 ? 5.181 22.095 -11.680 1.00 52.59 282 LEU A C 1
ATOM 2130 O O . LEU A 1 282 ? 6.179 21.723 -12.288 1.00 52.59 282 LEU A O 1
ATOM 2134 N N . ALA A 1 283 ? 4.168 21.269 -11.394 1.00 51.91 283 ALA A N 1
ATOM 2135 C CA . ALA A 1 283 ? 4.167 19.864 -11.810 1.00 51.91 283 ALA A CA 1
ATOM 2136 C C . ALA A 1 283 ? 4.099 19.734 -13.343 1.00 51.91 283 ALA A C 1
ATOM 2138 O O . ALA A 1 283 ? 4.909 19.029 -13.939 1.00 51.91 283 ALA A O 1
ATOM 2139 N N . ALA A 1 284 ? 3.202 20.488 -13.993 1.00 53.12 284 ALA A N 1
ATOM 2140 C CA . ALA A 1 284 ? 3.096 20.515 -15.452 1.00 53.12 284 ALA A CA 1
ATOM 2141 C C . ALA A 1 284 ? 4.373 21.058 -16.124 1.00 53.12 284 ALA A C 1
ATOM 2143 O O . ALA A 1 284 ? 4.856 20.456 -17.080 1.00 53.12 284 ALA A O 1
ATOM 2144 N N . ALA A 1 285 ? 4.958 22.138 -15.588 1.00 54.19 285 ALA A N 1
ATOM 2145 C CA . ALA A 1 285 ? 6.205 22.705 -16.101 1.00 54.19 285 ALA A CA 1
ATOM 2146 C C . ALA A 1 285 ? 7.400 21.747 -15.940 1.00 54.19 285 ALA A C 1
ATOM 2148 O O . ALA A 1 285 ? 8.244 21.653 -16.830 1.00 54.19 285 ALA A O 1
ATOM 2149 N N . GLY A 1 286 ? 7.462 20.995 -14.835 1.00 51.34 286 GLY A N 1
ATOM 2150 C CA . GLY A 1 286 ? 8.502 19.989 -14.610 1.00 51.34 286 GLY A CA 1
ATOM 2151 C C . GLY A 1 286 ? 8.469 18.868 -15.651 1.00 51.34 286 GLY A C 1
ATOM 2152 O O . GLY A 1 286 ? 9.515 18.509 -16.189 1.00 51.34 286 GLY A O 1
ATOM 2153 N N . HIS A 1 287 ? 7.277 18.371 -16.003 1.00 53.56 287 HIS A N 1
ATOM 2154 C CA . HIS A 1 287 ? 7.125 17.358 -17.056 1.00 53.56 287 HIS A CA 1
ATOM 2155 C C . HIS A 1 287 ? 7.501 17.890 -18.436 1.00 53.56 287 HIS A C 1
ATOM 2157 O O . HIS A 1 287 ? 8.149 17.174 -19.187 1.00 53.56 287 HIS A O 1
ATOM 2163 N N . THR A 1 288 ? 7.192 19.146 -18.761 1.00 54.28 288 THR A N 1
ATOM 2164 C CA . THR A 1 288 ? 7.605 19.729 -20.048 1.00 54.28 288 THR A CA 1
ATOM 2165 C C . THR A 1 288 ? 9.111 19.982 -20.149 1.00 54.28 288 THR A C 1
ATOM 2167 O O . THR A 1 288 ? 9.658 19.888 -21.238 1.00 54.28 288 THR A O 1
ATOM 2170 N N . VAL A 1 289 ? 9.794 20.275 -19.034 1.00 51.84 289 VAL A N 1
ATOM 2171 C CA . VAL A 1 289 ? 11.234 20.604 -19.028 1.00 51.84 289 VAL A CA 1
ATOM 2172 C C . VAL A 1 289 ? 12.121 19.357 -18.963 1.00 51.84 289 VAL A C 1
ATOM 2174 O O . VAL A 1 289 ? 13.167 19.313 -19.600 1.00 51.84 289 VAL A O 1
ATOM 2177 N N . VAL A 1 290 ? 11.721 18.323 -18.215 1.00 50.84 290 VAL A N 1
ATOM 2178 C CA . VAL A 1 290 ? 12.492 17.067 -18.106 1.00 50.84 290 VAL A CA 1
ATOM 2179 C C . VAL A 1 290 ? 12.321 16.177 -19.345 1.00 50.84 290 VAL A C 1
ATOM 2181 O O . VAL A 1 290 ? 13.165 15.323 -19.607 1.00 50.84 290 VAL A O 1
ATOM 2184 N N . LEU A 1 291 ? 11.248 16.375 -20.117 1.00 51.97 291 LEU A N 1
ATOM 2185 C CA . LEU A 1 291 ? 10.854 15.514 -21.239 1.00 51.97 291 LEU A CA 1
ATOM 2186 C C . LEU A 1 291 ? 10.914 16.243 -22.584 1.00 51.97 291 LEU A C 1
ATOM 2188 O O . LEU A 1 291 ? 10.181 15.882 -23.504 1.00 51.97 291 LEU A O 1
ATOM 2192 N N . ASP A 1 292 ? 11.765 17.266 -22.697 1.00 46.44 292 ASP A N 1
ATOM 2193 C CA . ASP A 1 292 ? 11.930 18.000 -23.947 1.00 46.44 292 ASP A CA 1
ATOM 2194 C C . ASP A 1 292 ? 12.565 17.064 -25.006 1.00 46.44 292 ASP A C 1
ATOM 2196 O O . ASP A 1 292 ? 13.697 16.593 -24.824 1.00 46.44 292 ASP A O 1
ATOM 2200 N N . PRO A 1 293 ? 11.863 16.748 -26.112 1.00 48.00 293 PRO A N 1
ATOM 2201 C CA . PRO A 1 293 ? 12.345 15.838 -27.151 1.00 48.00 293 PRO A CA 1
ATOM 2202 C C . PRO A 1 293 ? 13.749 16.146 -27.711 1.00 48.00 293 PRO A C 1
ATOM 2204 O O . PRO A 1 293 ? 14.500 15.192 -27.934 1.00 48.00 293 PRO A O 1
ATOM 2207 N N . PRO A 1 294 ? 14.171 17.416 -27.919 1.00 50.72 294 PRO A N 1
ATOM 2208 C CA . PRO A 1 294 ? 15.525 17.699 -28.388 1.00 50.72 294 PRO A CA 1
ATOM 2209 C C . PRO A 1 294 ? 16.598 17.351 -27.347 1.00 50.72 294 PRO A C 1
ATOM 2211 O O . PRO A 1 294 ? 17.678 16.911 -27.729 1.00 50.72 294 PRO A O 1
ATOM 2214 N N . ALA A 1 295 ? 16.312 17.453 -26.045 1.00 45.94 295 ALA A N 1
ATOM 2215 C CA . ALA A 1 295 ? 17.264 17.068 -25.002 1.00 45.94 295 ALA A CA 1
ATOM 2216 C C . ALA A 1 295 ? 17.497 15.545 -24.985 1.00 45.94 295 ALA A C 1
ATOM 2218 O O . ALA A 1 295 ? 18.638 15.091 -24.875 1.00 45.94 295 ALA A O 1
ATOM 2219 N N . LEU A 1 296 ? 16.436 14.755 -25.191 1.00 49.72 296 LEU A N 1
ATOM 2220 C CA . LEU A 1 296 ? 16.517 13.296 -25.331 1.00 49.72 296 LEU A CA 1
ATOM 2221 C C . LEU A 1 296 ? 17.280 12.868 -26.596 1.00 49.72 296 LEU A C 1
ATOM 2223 O O . LEU A 1 296 ? 18.026 11.893 -26.551 1.00 49.72 296 LEU A O 1
ATOM 2227 N N . ALA A 1 297 ? 17.153 13.622 -27.692 1.00 50.19 297 ALA A N 1
ATOM 2228 C CA . ALA A 1 297 ? 17.892 13.386 -28.936 1.00 50.19 297 ALA A CA 1
ATOM 2229 C C . ALA A 1 297 ? 19.389 13.753 -28.849 1.00 50.19 297 ALA A C 1
ATOM 2231 O O . ALA A 1 297 ? 20.187 13.263 -29.645 1.00 50.19 297 ALA A O 1
ATOM 2232 N N . THR A 1 298 ? 19.784 14.594 -27.886 1.00 46.75 298 THR A N 1
ATOM 2233 C CA . THR A 1 298 ? 21.191 14.979 -27.657 1.00 46.75 298 THR A CA 1
ATOM 2234 C C . THR A 1 298 ? 21.943 14.075 -26.682 1.00 46.75 298 THR A C 1
ATOM 2236 O O . THR A 1 298 ? 23.148 14.255 -26.501 1.00 46.75 298 THR A O 1
ATOM 2239 N N . LEU A 1 299 ? 21.275 13.101 -26.050 1.00 48.91 299 LEU A N 1
ATOM 2240 C CA . LEU A 1 299 ? 21.954 12.126 -25.199 1.00 48.91 299 LEU A CA 1
ATOM 2241 C C . LEU A 1 299 ? 22.861 11.254 -26.078 1.00 48.91 299 LEU A C 1
ATOM 2243 O O . LEU A 1 299 ? 22.357 10.522 -26.931 1.00 48.91 299 LEU A O 1
ATOM 2247 N N . PRO A 1 300 ? 24.195 11.318 -25.907 1.00 40.88 300 PRO A N 1
ATOM 2248 C CA . PRO A 1 300 ? 25.093 10.534 -26.733 1.00 40.88 300 PRO A CA 1
ATOM 2249 C C . PRO A 1 300 ? 24.812 9.046 -26.484 1.00 40.88 300 PRO A C 1
ATOM 2251 O O . PRO A 1 300 ? 24.683 8.651 -25.318 1.00 40.88 300 PRO A O 1
ATOM 2254 N N . PRO A 1 301 ? 24.743 8.203 -27.531 1.00 43.00 301 PRO A N 1
ATOM 2255 C CA . PRO A 1 301 ? 24.719 6.761 -27.344 1.00 43.00 301 PRO A CA 1
ATOM 2256 C C . PRO A 1 301 ? 25.994 6.393 -26.585 1.00 43.00 301 PRO A C 1
ATOM 2258 O O . PRO A 1 301 ? 27.098 6.502 -27.116 1.00 43.00 301 PRO A O 1
ATOM 2261 N N . ARG A 1 302 ? 25.879 6.046 -25.298 1.00 40.75 302 ARG A N 1
ATOM 2262 C CA . ARG A 1 302 ? 27.050 5.632 -24.524 1.00 40.75 302 ARG A CA 1
ATOM 2263 C C . ARG A 1 302 ? 27.547 4.320 -25.116 1.00 40.75 302 ARG A C 1
ATOM 2265 O O . ARG A 1 302 ? 26.871 3.298 -25.049 1.00 40.75 302 ARG A O 1
ATOM 2272 N N . CYS A 1 303 ? 28.711 4.424 -25.743 1.00 36.50 303 CYS A N 1
ATOM 2273 C CA . CYS A 1 303 ? 29.407 3.395 -26.485 1.00 36.50 303 CYS A CA 1
ATOM 2274 C C . CYS A 1 303 ? 29.444 2.054 -25.746 1.00 36.50 303 CYS A C 1
ATOM 2276 O O . CYS A 1 303 ? 30.031 1.932 -24.671 1.00 36.50 303 CYS A O 1
ATOM 2278 N N . CYS A 1 304 ? 28.945 1.017 -26.413 1.00 36.28 304 CYS A N 1
ATOM 2279 C CA . CYS A 1 304 ? 29.636 -0.262 -26.390 1.00 36.28 304 CYS A CA 1
ATOM 2280 C C . CYS A 1 304 ? 31.004 -0.063 -27.058 1.00 36.28 304 CYS A C 1
ATOM 2282 O O . CYS A 1 304 ? 31.076 0.007 -28.279 1.00 36.28 304 CYS A O 1
ATOM 2284 N N . SER A 1 305 ? 32.082 0.043 -26.281 1.00 34.91 305 SER A N 1
ATOM 2285 C CA . SER A 1 305 ? 33.427 -0.320 -26.749 1.00 34.91 305 SER A CA 1
ATOM 2286 C C . SER A 1 305 ? 34.385 -0.464 -25.564 1.00 34.91 305 SER A C 1
ATOM 2288 O O . SER A 1 305 ? 35.146 0.445 -25.238 1.00 34.91 305 SER A O 1
ATOM 2290 N N . SER A 1 306 ? 34.375 -1.628 -24.922 1.00 38.84 306 SER A N 1
ATOM 2291 C CA . SER A 1 306 ? 35.502 -2.079 -24.102 1.00 38.84 306 SER A CA 1
ATOM 2292 C C . SER A 1 306 ? 35.960 -3.458 -24.568 1.00 38.84 306 SER A C 1
ATOM 2294 O O . SER A 1 306 ? 35.896 -4.419 -23.813 1.00 3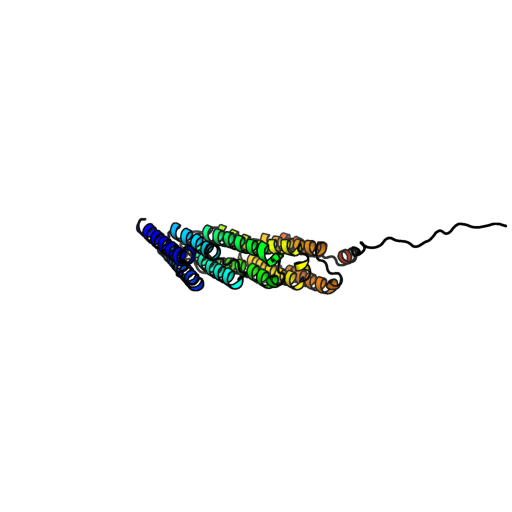8.84 306 SER A O 1
ATOM 2296 N N . SER A 1 307 ? 36.390 -3.559 -25.828 1.00 39.22 307 SER A N 1
ATOM 2297 C CA . SER A 1 307 ? 37.289 -4.631 -26.283 1.00 39.22 307 SER A CA 1
ATOM 2298 C C . SER A 1 307 ? 37.731 -4.402 -27.732 1.00 39.22 307 SER A C 1
ATOM 2300 O O . SER A 1 307 ? 37.139 -4.967 -28.648 1.00 39.22 307 SER A O 1
ATOM 2302 N N . SER A 1 308 ? 38.737 -3.548 -27.950 1.00 31.44 308 SER A N 1
ATOM 2303 C CA . SER A 1 308 ? 39.904 -3.776 -28.841 1.00 31.44 308 SER A CA 1
ATOM 2304 C C . SER A 1 308 ? 40.608 -2.448 -29.204 1.00 31.44 308 SER A C 1
ATOM 2306 O O . SER A 1 308 ? 39.931 -1.433 -29.362 1.00 31.44 308 SER A O 1
ATOM 2308 N N . PRO A 1 309 ? 41.956 -2.398 -29.285 1.00 37.50 309 PRO A N 1
ATOM 2309 C CA . PRO A 1 309 ? 42.698 -1.154 -29.495 1.00 37.50 309 PRO A CA 1
ATOM 2310 C C . PRO A 1 309 ? 42.767 -0.765 -30.978 1.00 37.50 309 PRO A C 1
ATOM 2312 O O . PRO A 1 309 ? 43.000 -1.609 -31.841 1.00 37.50 309 PRO A O 1
ATOM 2315 N N . CYS A 1 310 ? 42.644 0.537 -31.250 1.00 31.00 310 CYS A N 1
ATOM 2316 C CA . CYS A 1 310 ? 42.931 1.167 -32.538 1.00 31.00 310 CYS A CA 1
ATOM 2317 C C . CYS A 1 310 ? 44.325 0.794 -33.072 1.00 31.00 310 CYS A C 1
ATOM 2319 O O . CYS A 1 310 ? 45.335 1.160 -32.470 1.00 31.00 310 CYS A O 1
ATOM 2321 N N . TRP A 1 311 ? 44.379 0.184 -34.258 1.00 31.23 311 TRP A N 1
ATOM 2322 C CA . TRP A 1 311 ? 45.556 0.202 -35.129 1.00 31.23 311 TRP A CA 1
ATOM 2323 C C . TRP A 1 311 ? 45.126 0.376 -36.594 1.00 31.23 311 TRP A C 1
ATOM 2325 O O . TRP A 1 311 ? 44.772 -0.575 -37.280 1.00 31.23 311 TRP A O 1
ATOM 2335 N N . SER A 1 312 ? 45.150 1.624 -37.058 1.00 32.81 312 SER A N 1
ATOM 2336 C CA . SER A 1 312 ? 45.301 2.034 -38.464 1.00 32.81 312 SER A CA 1
ATOM 2337 C C . SER A 1 312 ? 45.635 3.532 -38.407 1.00 32.81 312 SER A C 1
ATOM 2339 O O . SER A 1 312 ? 44.800 4.331 -38.005 1.00 32.81 312 SER A O 1
ATOM 2341 N N . GLY A 1 313 ? 46.875 3.982 -38.578 1.00 37.00 313 GLY A N 1
ATOM 2342 C CA . GLY A 1 313 ? 47.665 3.816 -39.791 1.00 37.00 313 GLY A CA 1
ATOM 2343 C C . GLY A 1 313 ? 47.486 5.048 -40.687 1.00 37.00 313 GLY A C 1
ATOM 2344 O O . GLY A 1 313 ? 46.916 4.935 -41.764 1.00 37.00 313 GLY A O 1
ATOM 2345 N N . SER A 1 314 ? 47.928 6.234 -40.244 1.00 34.91 314 SER A N 1
ATOM 2346 C CA . SER A 1 314 ? 48.054 7.405 -41.125 1.00 34.91 314 SER A CA 1
ATOM 2347 C C . SER A 1 314 ? 49.200 8.327 -40.693 1.00 34.91 314 SER A C 1
ATOM 2349 O O . SER A 1 314 ? 49.038 9.169 -39.812 1.00 34.91 314 SER A O 1
ATOM 2351 N N . SER A 1 315 ? 50.351 8.215 -41.351 1.00 36.75 315 SER A N 1
ATOM 2352 C CA . SER A 1 315 ? 51.358 9.277 -41.398 1.00 36.75 315 SER A CA 1
ATOM 2353 C C . SER A 1 315 ? 51.575 9.679 -42.858 1.00 36.75 315 SER A C 1
ATOM 2355 O O . SER A 1 315 ? 52.200 8.974 -43.644 1.00 36.75 315 SER A O 1
ATOM 2357 N N . ARG A 1 316 ? 51.008 10.831 -43.237 1.00 36.75 316 ARG A N 1
ATOM 2358 C CA . ARG A 1 316 ? 51.429 11.586 -44.424 1.00 36.75 316 ARG A CA 1
ATOM 2359 C C . ARG A 1 316 ? 52.707 12.339 -44.050 1.00 36.75 316 ARG A C 1
ATOM 2361 O O . ARG A 1 316 ? 52.665 13.160 -43.138 1.00 36.75 316 ARG A O 1
ATOM 2368 N N . GLY A 1 317 ? 53.814 12.063 -44.736 1.00 37.81 317 GLY A N 1
ATOM 2369 C CA . GLY A 1 317 ? 55.015 12.908 -44.742 1.00 37.81 317 GLY A CA 1
ATOM 2370 C C . GLY A 1 317 ? 54.991 13.885 -45.937 1.00 37.81 317 GLY A C 1
ATOM 2371 O O . GLY A 1 317 ? 54.432 13.520 -46.972 1.00 37.81 317 GLY A O 1
ATOM 2372 N N . PRO A 1 318 ? 55.528 15.117 -45.811 1.00 46.09 318 PRO A N 1
ATOM 2373 C CA . PRO A 1 318 ? 55.432 16.189 -46.818 1.00 46.09 318 PRO A CA 1
ATOM 2374 C C . PRO A 1 318 ? 56.553 16.115 -47.902 1.00 46.09 318 PRO A C 1
ATOM 2376 O O . PRO A 1 318 ? 57.374 15.200 -47.842 1.00 46.09 318 PRO A O 1
ATOM 2379 N N . PRO A 1 319 ? 56.580 17.003 -48.931 1.00 50.94 319 PRO A N 1
ATOM 2380 C CA . PRO A 1 319 ? 57.071 16.662 -50.280 1.00 50.94 319 PRO A CA 1
ATOM 2381 C C . PRO A 1 319 ? 58.484 17.158 -50.685 1.00 50.94 319 PRO A C 1
ATOM 2383 O O . PRO A 1 319 ? 58.837 18.293 -50.389 1.00 50.94 319 PRO A O 1
ATOM 2386 N N . SER A 1 320 ? 59.154 16.362 -51.552 1.00 37.03 320 SER A N 1
ATOM 2387 C CA . SER A 1 320 ? 60.203 16.683 -52.579 1.00 37.03 320 SER A CA 1
ATOM 2388 C C . SER A 1 320 ? 61.537 17.327 -52.105 1.00 37.03 320 SER A C 1
ATOM 2390 O O . SER A 1 320 ? 61.557 17.803 -50.977 1.00 37.03 320 SER A O 1
ATOM 2392 N N . PRO A 1 321 ? 62.642 17.427 -52.900 1.00 52.03 321 PRO A N 1
ATOM 2393 C CA . PRO A 1 321 ? 62.832 17.161 -54.341 1.00 52.03 321 PRO A CA 1
ATOM 2394 C C . PRO A 1 321 ? 64.127 16.387 -54.737 1.00 52.03 321 PRO A C 1
ATOM 2396 O O . PRO A 1 321 ? 64.988 16.151 -53.904 1.00 52.03 321 PRO A O 1
ATOM 2399 N N . ARG A 1 322 ? 64.202 16.046 -56.039 1.00 37.53 322 ARG A N 1
ATOM 2400 C CA . ARG A 1 322 ? 65.363 15.733 -56.918 1.00 37.53 322 ARG A CA 1
ATOM 2401 C C . ARG A 1 322 ? 66.592 15.017 -56.354 1.00 37.53 322 ARG A C 1
ATOM 2403 O O . ARG A 1 322 ? 67.356 15.648 -55.599 1.00 37.53 322 ARG A O 1
#

Sequence (322 aa):
MTANALDAAGIAILFATCFAGNALWHLLPQLVAFGLLVLVTAVAVLLAIRHDSLFVAVLGLVGGFATPALLSTGENRPIGLFGYLLLLNVGLAWVAHRKRWPWLLGASVGLTTLYQWGWIAKFVVHDPAELPLAAGIFLVFPVVVVVAEFLGRRGLERPSTPARSPLFARIATLSAALPLLFACCMASVPAFGARYHLLFGWLLLLDAALALLAVTIGPGLLHLGAGLATLLVFAAWLRAAFVPDAWPAILGWVAAFVLFYATAPFAARRLGHALREPTLRLAAAGHTVVLDPPALATLPPRCCSSSSPCWSGSSRGPPSPR